Protein AF-A0A919PSE3-F1 (afdb_monomer_lite)

Organism: NCBI:txid685454

Foldseek 3Di:
DDDDDDDDPPPPDVVVVVVVVVVVVVVVVVVVVVVVVVCVVPVVPVVVPPVPVVVVVVVVVVCVVVVVVVVVVVVVVVVPPPPLPLQPLPDALPPLVSLLVLLVVLLPDDDPSNVVSLVVNLVRPRSLLSNLVCLVVVVCQVSLVSLLVQLVPDPPAGDLSSLQSQCSHPDPVSVLSSLNNCLVPPDLSSLLSLLVQCLDPDVSSNVSSLVSLLVCCVVCVVSRLVSNVVNLVSCVPGPRSPSSVVSND

Sequence (249 aa):
MASRPRLRPWSGDPLWQTCLAAVVVLLAIGVLLLWVVGLVRGYVSMVAEAPLLAAVCTAIGVVVVVGAGRAYRWLASTHQSIPNRRPDVHLARHELPGYRALLTTLDRQAGRAAADAFADLVDHSAAINGLIFHARRRDLRAELQPFADRVLAAAPRPDPVASALASLHEDGHVREAAVAGMAARPLPEHVPFLVERAVDWVEPVRVRALRVLRDLLAAHPDRYRPLIAGALPRVAARRHAAGLAGLVD

pLDDT: mean 84.45, std 15.35, range [42.31, 98.56]

Radius of gyration: 27.55 Å; chains: 1; bounding box: 73×49×71 Å

Structure (mmCIF, N/CA/C/O backbone):
data_AF-A0A919PSE3-F1
#
_entry.id   AF-A0A919PSE3-F1
#
loop_
_atom_site.group_PDB
_atom_site.id
_atom_site.type_symbol
_atom_site.label_atom_id
_atom_site.label_alt_id
_atom_site.label_comp_id
_atom_site.label_asym_id
_atom_site.label_entity_id
_atom_site.label_seq_id
_atom_site.pdbx_PDB_ins_code
_atom_site.Cartn_x
_atom_site.Cartn_y
_atom_site.Cartn_z
_atom_site.occupancy
_atom_site.B_iso_or_equiv
_atom_site.auth_seq_id
_atom_site.auth_comp_id
_atom_site.auth_asym_id
_atom_site.auth_atom_id
_atom_site.pdbx_PDB_model_num
ATOM 1 N N . MET A 1 1 ? 14.519 -30.954 22.923 1.00 44.19 1 MET A N 1
ATOM 2 C CA . MET A 1 1 ? 14.627 -31.377 21.507 1.00 44.19 1 MET A CA 1
ATOM 3 C C . MET A 1 1 ? 14.793 -30.133 20.646 1.00 44.19 1 MET A C 1
ATOM 5 O O . MET A 1 1 ? 13.816 -29.442 20.398 1.00 44.19 1 MET A O 1
ATOM 9 N N . ALA A 1 2 ? 16.030 -29.793 20.277 1.00 42.31 2 ALA A N 1
ATOM 10 C CA . ALA A 1 2 ? 16.328 -28.625 19.448 1.00 42.31 2 ALA A CA 1
ATOM 11 C C . ALA A 1 2 ? 16.108 -28.971 17.967 1.00 42.31 2 ALA A C 1
ATOM 13 O O . ALA A 1 2 ? 16.698 -29.920 17.446 1.00 42.31 2 ALA A O 1
ATOM 14 N N . SER A 1 3 ? 15.224 -28.230 17.303 1.00 51.59 3 SER A N 1
ATOM 15 C CA . SER A 1 3 ? 14.926 -28.374 15.881 1.00 51.59 3 SER A CA 1
ATOM 16 C C . SER A 1 3 ? 16.125 -27.915 15.048 1.00 51.59 3 SER A C 1
ATOM 18 O O . SER A 1 3 ? 16.556 -26.766 15.120 1.00 51.59 3 SER A O 1
ATOM 20 N N . ARG A 1 4 ? 16.693 -28.826 14.248 1.00 47.78 4 ARG A N 1
ATOM 21 C CA . ARG A 1 4 ? 17.773 -28.491 13.311 1.00 47.78 4 ARG A CA 1
ATOM 22 C C . ARG A 1 4 ? 17.261 -27.477 12.273 1.00 47.78 4 ARG A C 1
ATOM 24 O O . ARG A 1 4 ? 16.201 -27.720 11.685 1.00 47.78 4 ARG A O 1
ATOM 31 N N . PRO A 1 5 ? 17.989 -26.379 12.004 1.00 57.44 5 PRO A N 1
ATOM 32 C CA . PRO A 1 5 ? 17.609 -25.435 10.964 1.00 57.44 5 PRO A CA 1
ATOM 33 C C . PRO A 1 5 ? 17.670 -26.130 9.599 1.00 57.44 5 PRO A C 1
ATOM 35 O O . PRO A 1 5 ? 18.708 -26.648 9.190 1.00 57.44 5 PRO A O 1
ATOM 38 N N . ARG A 1 6 ? 16.535 -26.165 8.892 1.00 58.12 6 ARG A N 1
ATOM 39 C CA . ARG A 1 6 ? 16.476 -26.633 7.502 1.00 58.12 6 ARG A CA 1
ATOM 40 C C . ARG A 1 6 ? 17.172 -25.594 6.625 1.00 58.12 6 ARG A C 1
ATOM 42 O O . ARG A 1 6 ? 16.616 -24.523 6.383 1.00 58.12 6 ARG A O 1
ATOM 49 N N . LEU A 1 7 ? 18.380 -25.914 6.166 1.00 48.97 7 LEU A N 1
ATOM 50 C CA . LEU A 1 7 ? 19.079 -25.159 5.130 1.00 48.97 7 LEU A CA 1
ATOM 51 C C . LEU A 1 7 ? 18.188 -25.126 3.882 1.00 48.97 7 LEU A C 1
ATOM 53 O O . LEU A 1 7 ? 17.829 -26.172 3.341 1.00 48.97 7 LEU A O 1
ATOM 57 N N . ARG A 1 8 ? 17.768 -23.929 3.461 1.00 52.28 8 ARG A N 1
ATOM 58 C CA . ARG A 1 8 ? 17.051 -23.767 2.192 1.00 52.28 8 ARG A CA 1
ATOM 59 C C . ARG A 1 8 ? 18.037 -23.976 1.036 1.00 52.28 8 ARG A C 1
ATOM 61 O O . ARG A 1 8 ? 19.159 -23.479 1.129 1.00 52.28 8 ARG A O 1
ATOM 68 N N . PRO A 1 9 ? 17.636 -24.670 -0.041 1.00 51.38 9 PRO A N 1
ATOM 69 C CA . PRO A 1 9 ? 18.480 -24.840 -1.216 1.00 51.38 9 PRO A CA 1
ATOM 70 C C . PRO A 1 9 ? 18.820 -23.471 -1.823 1.00 51.38 9 PRO A C 1
ATOM 72 O O . PRO A 1 9 ? 17.943 -22.647 -2.073 1.00 51.38 9 PRO A O 1
ATOM 75 N N . TRP A 1 10 ? 20.115 -23.237 -2.018 1.00 56.72 10 TRP A N 1
ATOM 76 C CA . TRP A 1 10 ? 20.752 -21.961 -2.373 1.00 56.72 10 TRP A CA 1
ATOM 77 C C . TRP A 1 10 ? 20.520 -21.505 -3.833 1.00 56.72 10 TRP A C 1
ATOM 79 O O . TRP A 1 10 ? 21.088 -20.516 -4.278 1.00 56.72 10 TRP A O 1
ATOM 89 N N . SER A 1 11 ? 19.694 -22.210 -4.610 1.00 52.56 11 SER A N 1
ATOM 90 C CA . SER A 1 11 ? 19.633 -22.103 -6.078 1.00 52.56 11 SER A CA 1
ATOM 91 C C . SER A 1 11 ? 18.809 -20.931 -6.638 1.00 52.56 11 SER A C 1
ATOM 93 O O . SER A 1 11 ? 18.620 -20.856 -7.850 1.00 52.56 11 SER A O 1
ATOM 95 N N . GLY A 1 12 ? 18.292 -20.038 -5.789 1.00 55.19 12 GLY A N 1
ATOM 96 C CA . GLY A 1 12 ? 17.389 -18.949 -6.191 1.00 55.19 12 GLY A CA 1
ATOM 97 C C . GLY A 1 12 ? 17.934 -17.534 -6.000 1.00 55.19 12 GLY A C 1
ATOM 98 O O . GLY A 1 12 ? 17.207 -16.581 -6.266 1.00 55.19 12 GLY A O 1
ATOM 99 N N . ASP A 1 13 ? 19.165 -17.377 -5.507 1.00 63.09 13 ASP A N 1
ATOM 100 C CA . ASP A 1 13 ? 19.733 -16.048 -5.284 1.00 63.09 13 ASP A CA 1
ATOM 101 C C . ASP A 1 13 ? 20.225 -15.468 -6.627 1.00 63.09 13 ASP A C 1
ATOM 103 O O . ASP A 1 13 ? 21.053 -16.107 -7.288 1.00 63.09 13 ASP A O 1
ATOM 107 N N . PRO A 1 14 ? 19.746 -14.294 -7.081 1.00 69.31 14 PRO A N 1
ATOM 108 C CA . PRO A 1 14 ? 20.188 -13.687 -8.340 1.00 69.31 14 PRO A CA 1
ATOM 109 C C . PRO A 1 14 ? 21.712 -13.505 -8.417 1.00 69.31 14 PRO A C 1
ATOM 111 O O . PRO A 1 14 ? 22.288 -13.614 -9.498 1.00 69.31 14 PRO A O 1
ATOM 114 N N . LEU A 1 15 ? 22.386 -13.342 -7.271 1.00 67.62 15 LEU A N 1
ATOM 115 C CA . LEU A 1 15 ? 23.849 -13.292 -7.195 1.00 67.62 15 LEU A CA 1
ATOM 116 C C . LEU A 1 15 ? 24.514 -14.613 -7.617 1.00 67.62 15 LEU A C 1
ATOM 118 O O . LEU A 1 15 ? 25.529 -14.606 -8.316 1.00 67.62 15 LEU A O 1
ATOM 122 N N . TRP A 1 16 ? 23.924 -15.757 -7.257 1.00 70.06 16 TRP A N 1
ATOM 123 C CA . TRP A 1 16 ? 24.418 -17.074 -7.666 1.00 70.06 16 TRP A CA 1
ATOM 124 C C . TRP A 1 16 ? 24.297 -17.273 -9.179 1.00 70.06 16 TRP A C 1
ATOM 126 O O . TRP A 1 16 ? 25.228 -17.769 -9.814 1.00 70.06 16 TRP A O 1
ATOM 136 N N . GLN A 1 17 ? 23.189 -16.823 -9.775 1.00 71.88 17 GLN A N 1
ATOM 137 C CA . GLN A 1 17 ? 22.985 -16.890 -11.224 1.00 71.88 17 GLN A CA 1
ATOM 138 C C . GLN A 1 17 ? 23.988 -16.009 -11.980 1.00 71.88 17 GLN A C 1
ATOM 140 O O . GLN A 1 17 ? 24.552 -16.456 -12.981 1.00 71.88 17 GLN A O 1
ATOM 145 N N . THR A 1 18 ? 24.292 -14.808 -11.473 1.00 73.88 18 THR A N 1
ATOM 146 C CA . THR A 1 18 ? 25.335 -13.950 -12.060 1.00 73.88 18 THR A CA 1
ATOM 147 C C . THR A 1 18 ? 26.734 -14.552 -11.931 1.00 73.88 18 THR A C 1
ATOM 149 O O . THR A 1 18 ? 27.499 -14.518 -12.894 1.00 73.88 18 THR A O 1
ATOM 152 N N . CYS A 1 19 ? 27.061 -15.172 -10.791 1.00 71.31 19 CYS A N 1
ATOM 153 C CA . CYS A 1 19 ? 28.345 -15.848 -10.601 1.00 71.31 19 CYS A CA 1
ATOM 154 C C . CYS A 1 19 ? 28.490 -17.061 -11.528 1.00 71.31 19 CYS A C 1
ATOM 156 O O . CYS A 1 19 ? 29.531 -17.229 -12.160 1.00 71.31 19 CYS A O 1
ATOM 158 N N . LEU A 1 20 ? 27.443 -17.880 -11.664 1.00 77.62 20 LEU A N 1
ATOM 159 C CA . LEU A 1 20 ? 27.449 -19.041 -12.553 1.00 77.62 20 LEU A CA 1
ATOM 160 C C . LEU A 1 20 ? 27.604 -18.622 -14.022 1.00 77.62 20 LEU A C 1
ATOM 162 O O . LEU A 1 20 ? 28.417 -19.201 -14.741 1.00 77.62 20 LEU A O 1
ATOM 166 N N . ALA A 1 21 ? 26.883 -17.584 -14.455 1.00 74.62 21 ALA A N 1
ATOM 167 C CA . ALA A 1 21 ? 27.016 -17.038 -15.803 1.00 74.62 21 ALA A CA 1
ATOM 168 C C . ALA A 1 21 ? 28.437 -16.510 -16.068 1.00 74.62 21 ALA A C 1
ATOM 170 O O . ALA A 1 21 ? 29.012 -16.800 -17.117 1.00 74.62 21 ALA A O 1
ATOM 171 N N . ALA A 1 22 ? 29.039 -15.804 -15.104 1.00 75.81 22 ALA A N 1
ATOM 172 C CA . ALA A 1 22 ? 30.415 -15.324 -15.213 1.00 75.81 22 ALA A CA 1
ATOM 173 C C . ALA A 1 22 ? 31.427 -16.479 -15.331 1.00 75.81 22 ALA A C 1
ATOM 175 O O . ALA A 1 22 ? 32.318 -16.428 -16.179 1.00 75.81 22 ALA A O 1
ATOM 176 N N . VAL A 1 23 ? 31.261 -17.548 -14.545 1.00 76.75 23 VAL A N 1
ATOM 177 C CA . VAL A 1 23 ? 32.116 -18.746 -14.616 1.00 76.75 23 VAL A CA 1
ATOM 178 C C . VAL A 1 23 ? 31.998 -19.436 -15.976 1.00 76.75 23 VAL A C 1
ATOM 180 O O . VAL A 1 23 ? 33.017 -19.777 -16.573 1.00 76.75 23 VAL A O 1
ATOM 183 N N . VAL A 1 24 ? 30.783 -19.594 -16.511 1.00 78.19 24 VAL A N 1
ATOM 184 C CA . VAL A 1 24 ? 30.567 -20.201 -17.837 1.00 78.19 24 VAL A CA 1
ATOM 185 C C . VAL A 1 24 ? 31.230 -19.373 -18.943 1.00 78.19 24 VAL A C 1
ATOM 187 O O . VAL A 1 24 ? 31.881 -19.939 -19.821 1.00 78.19 24 VAL A O 1
ATOM 190 N N . VAL A 1 25 ? 31.131 -18.041 -18.882 1.00 79.06 25 VAL A N 1
ATOM 191 C CA . VAL A 1 25 ? 31.797 -17.146 -19.843 1.00 79.06 25 VAL A CA 1
ATOM 192 C C . VAL A 1 25 ? 33.321 -17.259 -19.743 1.00 79.06 25 VAL A C 1
ATOM 194 O O . VAL A 1 25 ? 33.987 -17.388 -20.769 1.00 79.06 25 VAL A O 1
ATOM 197 N N . LEU A 1 26 ? 33.883 -17.269 -18.532 1.00 79.00 26 LEU A N 1
ATOM 198 C CA . LEU A 1 26 ? 35.328 -17.418 -18.328 1.00 79.00 26 LEU A CA 1
ATOM 199 C C . LEU A 1 26 ? 35.849 -18.773 -18.826 1.00 79.00 26 LEU A C 1
ATOM 201 O O . LEU A 1 26 ? 36.909 -18.825 -19.447 1.00 79.00 26 LEU A O 1
ATOM 205 N N . LEU A 1 27 ? 35.092 -19.856 -18.623 1.00 76.38 27 LEU A N 1
ATOM 206 C CA . LEU A 1 27 ? 35.431 -21.179 -19.153 1.00 76.38 27 LEU A CA 1
ATOM 207 C C . LEU A 1 27 ? 35.380 -21.208 -20.684 1.00 76.38 27 LEU A C 1
ATOM 209 O O . LEU A 1 27 ? 36.293 -21.742 -21.309 1.00 76.38 27 LEU A O 1
ATOM 213 N N . ALA A 1 28 ? 34.367 -20.591 -21.297 1.00 78.44 28 ALA A N 1
ATOM 214 C CA . ALA A 1 28 ? 34.273 -20.485 -22.751 1.00 78.44 28 ALA A CA 1
ATOM 215 C C . ALA A 1 28 ? 35.454 -19.695 -23.344 1.00 78.44 28 ALA A C 1
ATOM 217 O O . ALA A 1 28 ? 36.033 -20.116 -24.345 1.00 78.44 28 ALA A O 1
ATOM 218 N N . ILE A 1 29 ? 35.862 -18.599 -22.693 1.00 80.94 29 ILE A N 1
ATOM 219 C CA . ILE A 1 29 ? 37.056 -17.829 -23.069 1.00 80.94 29 ILE A CA 1
ATOM 220 C C . ILE A 1 29 ? 38.322 -18.683 -22.910 1.00 80.94 29 ILE A C 1
ATOM 222 O O . ILE A 1 29 ? 39.151 -18.708 -23.815 1.00 80.94 29 ILE A O 1
ATOM 226 N N . GLY A 1 30 ? 38.466 -19.418 -21.804 1.00 77.44 30 GLY A N 1
ATOM 227 C CA . GLY A 1 30 ? 39.612 -20.299 -21.566 1.00 77.44 30 GLY A CA 1
ATOM 228 C C . GLY A 1 30 ? 39.742 -21.411 -22.612 1.00 77.44 30 GLY A C 1
ATOM 229 O O . GLY A 1 30 ? 40.832 -21.637 -23.136 1.00 77.44 30 GLY A O 1
ATOM 230 N N . VAL A 1 31 ? 38.631 -22.056 -22.982 1.00 76.44 31 VAL A N 1
ATOM 231 C CA . VAL A 1 31 ? 38.591 -23.074 -24.046 1.00 76.44 31 VAL A CA 1
ATOM 232 C C . VAL A 1 31 ? 38.926 -22.459 -25.404 1.00 76.44 31 VAL A C 1
ATOM 234 O O . VAL A 1 31 ? 39.717 -23.035 -26.147 1.00 76.44 31 VAL A O 1
ATOM 237 N N . LEU A 1 32 ? 38.393 -21.272 -25.711 1.00 78.31 32 LEU A N 1
ATOM 238 C CA . LEU A 1 32 ? 38.713 -20.549 -26.943 1.00 78.31 32 LEU A CA 1
ATOM 239 C C . LEU A 1 32 ? 40.208 -20.206 -27.017 1.00 78.31 32 LEU A C 1
ATOM 241 O O . LEU A 1 32 ? 40.829 -20.411 -28.055 1.00 78.31 32 LEU A O 1
ATOM 245 N N . LEU A 1 33 ? 40.806 -19.737 -25.920 1.00 78.38 33 LEU A N 1
ATOM 246 C CA . LEU A 1 33 ? 42.233 -19.415 -25.852 1.00 78.38 33 LEU A CA 1
ATOM 247 C C . LEU A 1 33 ? 43.111 -20.661 -26.001 1.00 78.38 33 LEU A C 1
ATOM 249 O O . LEU A 1 33 ? 44.074 -20.629 -26.761 1.00 78.38 33 LEU A O 1
ATOM 253 N N . LEU A 1 34 ? 42.770 -21.768 -25.336 1.00 69.56 34 LEU A N 1
ATOM 254 C CA . LEU A 1 34 ? 43.477 -23.044 -25.496 1.00 69.56 34 LEU A CA 1
ATOM 255 C C . LEU A 1 34 ? 43.379 -23.570 -26.929 1.00 69.56 34 LEU A C 1
ATOM 257 O O . LEU A 1 34 ? 44.366 -24.063 -27.472 1.00 69.56 34 LEU A O 1
ATOM 261 N N . TRP A 1 35 ? 42.214 -23.418 -27.559 1.00 73.50 35 TRP A N 1
ATOM 262 C CA . TRP A 1 35 ? 42.004 -23.791 -28.952 1.00 73.50 35 TRP A CA 1
ATOM 263 C C . TRP A 1 35 ? 42.816 -22.912 -29.908 1.00 73.50 35 TRP A C 1
ATOM 265 O O . TRP A 1 35 ? 43.478 -23.440 -30.794 1.00 73.50 35 TRP A O 1
ATOM 275 N N . VAL A 1 36 ? 42.859 -21.593 -29.684 1.00 75.62 36 VAL A N 1
ATOM 276 C CA . VAL A 1 36 ? 43.695 -20.652 -30.450 1.00 75.62 36 VAL A CA 1
ATOM 277 C C . VAL A 1 36 ? 45.182 -20.953 -30.268 1.00 75.62 36 VAL A C 1
ATOM 279 O O . VAL A 1 36 ? 45.913 -20.962 -31.250 1.00 75.62 36 VAL A O 1
ATOM 282 N N . VAL A 1 37 ? 45.646 -21.243 -29.050 1.00 73.50 37 VAL A N 1
ATOM 283 C CA . VAL A 1 37 ? 47.048 -21.613 -28.789 1.00 73.50 37 VAL A CA 1
ATOM 284 C C . VAL A 1 37 ? 47.393 -22.951 -29.446 1.00 73.50 37 VAL A C 1
ATOM 286 O O . VAL A 1 37 ? 48.456 -23.071 -30.050 1.00 73.50 37 VAL A O 1
ATOM 289 N N . GLY A 1 38 ? 46.499 -23.942 -29.370 1.00 68.38 38 GLY A N 1
ATOM 290 C CA . GLY A 1 38 ? 46.649 -25.232 -30.047 1.00 68.38 38 GLY A CA 1
ATOM 291 C C . GLY A 1 38 ? 46.685 -25.089 -31.569 1.00 68.38 38 GLY A C 1
ATOM 292 O O . GLY A 1 38 ? 47.537 -25.699 -32.214 1.00 68.38 38 GLY A O 1
ATOM 293 N N . LEU A 1 39 ? 45.842 -24.209 -32.120 1.00 65.69 39 LEU A N 1
ATOM 294 C CA . LEU A 1 39 ? 45.924 -23.760 -33.504 1.00 65.69 39 LEU A CA 1
ATOM 295 C C . LEU A 1 39 ? 47.295 -23.152 -33.753 1.00 65.69 39 LEU A C 1
ATOM 297 O O . LEU A 1 39 ? 48.065 -23.764 -34.459 1.00 65.69 39 LEU A O 1
ATOM 301 N N . VAL A 1 40 ? 47.692 -22.051 -33.121 1.00 65.25 40 VAL A N 1
ATOM 302 C CA . VAL A 1 40 ? 48.994 -21.402 -33.374 1.00 65.25 40 VAL A CA 1
ATOM 303 C C . VAL A 1 40 ? 50.175 -22.384 -33.302 1.00 65.25 40 VAL A C 1
ATOM 305 O O . VAL A 1 40 ? 51.077 -22.308 -34.132 1.00 65.25 40 VAL A O 1
ATOM 308 N N . ARG A 1 41 ? 50.156 -23.359 -32.387 1.00 64.19 41 ARG A N 1
ATOM 309 C CA . ARG A 1 41 ? 51.224 -24.364 -32.255 1.00 64.19 41 ARG A CA 1
ATOM 310 C C . ARG A 1 41 ? 51.230 -25.430 -33.363 1.00 64.19 41 ARG A C 1
ATOM 312 O O . ARG A 1 41 ? 52.307 -25.910 -33.697 1.00 64.19 41 ARG A O 1
ATOM 319 N N . GLY A 1 42 ? 50.073 -25.796 -33.922 1.00 59.47 42 GLY A N 1
ATOM 320 C CA . GLY A 1 42 ? 49.944 -26.762 -35.031 1.00 59.47 42 GLY A CA 1
ATOM 321 C C . GLY A 1 42 ? 49.755 -26.139 -36.426 1.00 59.47 42 GLY A C 1
ATOM 322 O O . GLY A 1 42 ? 49.938 -26.793 -37.444 1.00 59.47 42 GLY A O 1
ATOM 323 N N . TYR A 1 43 ? 49.403 -24.860 -36.492 1.00 50.50 43 TYR A N 1
ATOM 324 C CA . TYR A 1 43 ? 48.997 -24.122 -37.691 1.00 50.50 43 TYR A CA 1
ATOM 325 C C . TYR A 1 43 ? 50.203 -23.521 -38.415 1.00 50.50 43 TYR A C 1
ATOM 327 O O . TYR A 1 43 ? 50.178 -23.372 -39.631 1.00 50.50 43 TYR A O 1
ATOM 335 N N . VAL A 1 44 ? 51.313 -23.286 -37.706 1.00 54.84 44 VAL A N 1
ATOM 336 C CA . VAL A 1 44 ? 52.580 -22.862 -38.327 1.00 54.84 44 VAL A CA 1
ATOM 337 C C . VAL A 1 44 ? 53.119 -23.926 -39.302 1.00 54.84 44 VAL A C 1
ATOM 339 O O . VAL A 1 44 ? 53.833 -23.570 -40.233 1.00 54.84 44 VAL A O 1
ATOM 342 N N . SER A 1 45 ? 52.728 -25.202 -39.168 1.00 54.06 45 SER A N 1
ATOM 343 C CA . SER A 1 45 ? 53.102 -26.272 -40.109 1.00 54.06 45 SER A CA 1
ATOM 344 C C . SER A 1 45 ? 52.008 -26.684 -41.112 1.00 54.06 45 SER A C 1
ATOM 346 O O . SER A 1 45 ? 52.358 -27.207 -42.163 1.00 54.06 45 SER A O 1
ATOM 348 N N . MET A 1 46 ? 50.712 -26.444 -40.852 1.00 50.56 46 MET A N 1
ATOM 349 C CA . MET A 1 46 ? 49.599 -26.914 -41.715 1.00 50.56 46 MET A CA 1
ATOM 350 C C . MET A 1 46 ? 48.991 -25.860 -42.665 1.00 50.56 46 MET A C 1
ATOM 352 O O . MET A 1 46 ? 48.295 -26.218 -43.615 1.00 50.56 46 MET A O 1
ATOM 356 N N . VAL A 1 47 ? 49.215 -24.560 -42.440 1.00 51.28 47 VAL A N 1
ATOM 357 C CA . VAL A 1 47 ? 48.547 -23.479 -43.209 1.00 51.28 47 VAL A CA 1
ATOM 358 C C . VAL A 1 47 ? 48.985 -23.387 -44.663 1.00 51.28 47 VAL A C 1
ATOM 360 O O . VAL A 1 47 ? 48.262 -22.819 -45.478 1.00 51.28 47 VAL A O 1
ATOM 363 N N . ALA A 1 48 ? 50.117 -23.989 -45.019 1.00 56.41 48 ALA A N 1
ATOM 364 C CA . ALA A 1 48 ? 50.545 -24.039 -46.408 1.00 56.41 48 ALA A CA 1
ATOM 365 C C . ALA A 1 48 ? 49.605 -24.880 -47.302 1.00 56.41 48 ALA A C 1
ATOM 367 O O . ALA A 1 48 ? 49.577 -24.643 -48.505 1.00 56.41 48 ALA A O 1
ATOM 368 N N . GLU A 1 49 ? 48.809 -25.812 -46.751 1.00 57.88 49 GLU A N 1
ATOM 369 C CA . GLU A 1 49 ? 48.112 -26.825 -47.568 1.00 57.88 49 GLU A CA 1
ATOM 370 C C . GLU A 1 49 ? 46.570 -26.803 -47.508 1.00 57.88 49 GLU A C 1
ATOM 372 O O . GLU A 1 49 ? 45.926 -27.416 -48.358 1.00 57.88 49 GLU A O 1
ATOM 377 N N . ALA A 1 50 ? 45.933 -26.091 -46.566 1.00 68.31 50 ALA A N 1
ATOM 378 C CA . ALA A 1 50 ? 44.469 -26.165 -46.387 1.00 68.31 50 ALA A CA 1
ATOM 379 C C . ALA A 1 50 ? 43.778 -24.813 -46.072 1.00 68.31 50 ALA A C 1
ATOM 381 O O . ALA A 1 50 ? 43.211 -24.635 -44.986 1.00 68.31 50 ALA A O 1
ATOM 382 N N . PRO A 1 51 ? 43.735 -23.860 -47.025 1.00 76.44 51 PRO A N 1
ATOM 383 C CA . PRO A 1 51 ? 43.161 -22.521 -46.822 1.00 76.44 51 PRO A CA 1
ATOM 384 C C . PRO A 1 51 ? 41.648 -22.521 -46.538 1.00 76.44 51 PRO A C 1
ATOM 386 O O . PRO A 1 51 ? 41.118 -21.588 -45.936 1.00 76.44 51 PRO A O 1
ATOM 389 N N . LEU A 1 52 ? 40.931 -23.573 -46.938 1.00 76.38 52 LEU A N 1
ATOM 390 C CA . LEU A 1 52 ? 39.487 -23.669 -46.724 1.00 76.38 52 LEU A CA 1
ATOM 391 C C . LEU A 1 52 ? 39.143 -24.006 -45.265 1.00 76.38 52 LEU A C 1
ATOM 393 O O . LEU A 1 52 ? 38.221 -23.423 -44.698 1.00 76.38 52 LEU A O 1
ATOM 397 N N . LEU A 1 53 ? 39.923 -24.884 -44.625 1.00 71.62 53 LEU A N 1
ATOM 398 C CA . LEU A 1 53 ? 39.740 -25.233 -43.212 1.00 71.62 53 LEU A CA 1
ATOM 399 C C . LEU A 1 53 ? 40.030 -24.027 -42.308 1.00 71.62 53 LEU A C 1
ATOM 401 O O . LEU A 1 53 ? 39.273 -23.745 -41.381 1.00 71.62 53 LEU A O 1
ATOM 405 N N . ALA A 1 54 ? 41.084 -23.280 -42.644 1.00 68.88 54 ALA A N 1
ATOM 406 C CA . ALA A 1 54 ? 41.426 -21.999 -42.040 1.00 68.88 54 ALA A CA 1
ATOM 407 C C . ALA A 1 54 ? 40.237 -21.024 -42.041 1.00 68.88 54 ALA A C 1
ATOM 409 O O . ALA A 1 54 ? 39.818 -20.541 -40.987 1.00 68.88 54 ALA A O 1
ATOM 410 N N . ALA A 1 55 ? 39.645 -20.794 -43.216 1.00 76.88 55 ALA A N 1
ATOM 411 C CA . ALA A 1 55 ? 38.520 -19.881 -43.381 1.00 76.88 55 ALA A CA 1
ATOM 412 C C . ALA A 1 55 ? 37.281 -20.311 -42.573 1.00 76.88 55 ALA A C 1
ATOM 414 O O . ALA A 1 55 ? 36.645 -19.475 -41.927 1.00 76.88 55 ALA A O 1
ATOM 415 N N . VAL A 1 56 ? 36.960 -21.611 -42.553 1.00 77.81 56 VAL A N 1
ATOM 416 C CA . VAL A 1 56 ? 35.824 -22.156 -41.786 1.00 77.81 56 VAL A CA 1
ATOM 417 C C . VAL A 1 56 ? 36.032 -21.969 -40.281 1.00 77.81 56 VAL A C 1
ATOM 419 O O . VAL A 1 56 ? 35.133 -21.494 -39.586 1.00 77.81 56 VAL A O 1
ATOM 422 N N . CYS A 1 57 ? 37.227 -22.272 -39.774 1.00 74.62 57 CYS A N 1
ATOM 423 C CA . CYS A 1 57 ? 37.584 -22.086 -38.368 1.00 74.62 57 CYS A CA 1
ATOM 424 C C . CYS A 1 57 ? 37.470 -20.619 -37.928 1.00 74.62 57 CYS A C 1
ATOM 426 O O . CYS A 1 57 ? 36.892 -20.326 -36.878 1.00 74.62 57 CYS A O 1
ATOM 428 N N . THR A 1 58 ? 37.959 -19.683 -38.748 1.00 76.69 58 THR A N 1
ATOM 429 C CA . THR A 1 58 ? 37.815 -18.245 -38.486 1.00 76.69 58 THR A CA 1
ATOM 430 C C . THR A 1 58 ? 36.347 -17.818 -38.484 1.00 76.69 58 THR A C 1
ATOM 432 O O . THR A 1 58 ? 35.926 -17.097 -37.578 1.00 76.69 58 THR A O 1
ATOM 435 N N . ALA A 1 59 ? 35.546 -18.296 -39.440 1.00 78.19 59 ALA A N 1
ATOM 436 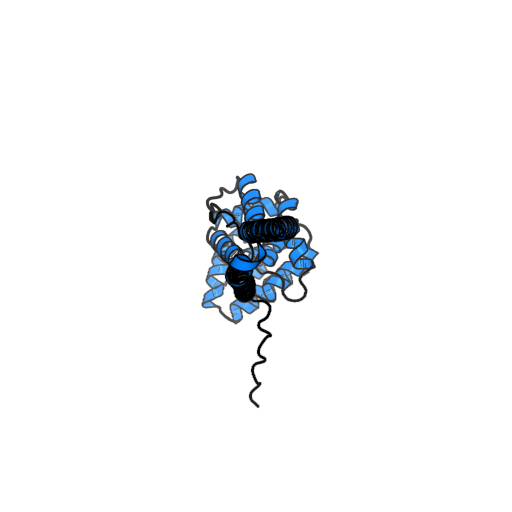C CA . ALA A 1 59 ? 34.121 -17.980 -39.508 1.00 78.19 59 ALA A CA 1
ATOM 437 C C . ALA A 1 59 ? 33.363 -18.453 -38.254 1.00 78.19 59 ALA A C 1
ATOM 439 O O . ALA A 1 59 ? 32.582 -17.689 -37.684 1.00 78.19 59 ALA A O 1
ATOM 440 N N . ILE A 1 60 ? 33.640 -19.669 -37.769 1.00 79.12 60 ILE A N 1
ATOM 441 C CA . ILE A 1 60 ? 33.038 -20.206 -36.537 1.00 79.12 60 ILE A CA 1
ATOM 442 C C . ILE A 1 60 ? 33.424 -19.350 -35.323 1.00 79.12 60 ILE A C 1
ATOM 444 O O . ILE A 1 60 ? 32.552 -18.975 -34.536 1.00 79.12 60 ILE A O 1
ATOM 448 N N . GLY A 1 61 ? 34.702 -18.979 -35.192 1.00 76.81 61 GLY A N 1
ATOM 449 C CA . GLY A 1 61 ? 35.171 -18.113 -34.106 1.00 76.81 61 GLY A CA 1
ATOM 450 C C . GLY A 1 61 ? 34.457 -16.757 -34.081 1.00 76.81 61 GLY A C 1
ATOM 451 O O . GLY A 1 61 ? 33.998 -16.317 -33.025 1.00 76.81 61 GLY A O 1
ATOM 452 N N . VAL A 1 62 ? 34.276 -16.129 -35.249 1.00 80.12 62 VAL A N 1
ATOM 453 C CA . VAL A 1 62 ? 33.533 -14.864 -35.377 1.00 80.12 62 VAL A CA 1
ATOM 454 C C . VAL A 1 62 ? 32.077 -15.031 -34.936 1.00 80.12 62 VAL A C 1
ATOM 456 O O . VAL A 1 62 ? 31.575 -14.207 -34.170 1.00 80.12 62 VAL A O 1
ATOM 459 N N . VAL A 1 63 ? 31.401 -16.105 -35.357 1.00 81.06 63 VAL A N 1
ATOM 460 C CA . VAL A 1 63 ? 30.004 -16.372 -34.970 1.00 81.06 63 VAL A CA 1
ATOM 461 C C . VAL A 1 63 ? 29.867 -16.538 -33.456 1.00 81.06 63 VAL A C 1
ATOM 463 O O . VAL A 1 63 ? 28.964 -15.944 -32.864 1.00 81.06 63 VAL A O 1
ATOM 466 N N . VAL A 1 64 ? 30.777 -17.277 -32.812 1.00 80.06 64 VAL A N 1
ATOM 467 C CA . VAL A 1 64 ? 30.762 -17.482 -31.353 1.00 80.06 64 VAL A CA 1
ATOM 468 C C . VAL A 1 64 ? 30.970 -16.164 -30.606 1.00 80.06 64 VAL A C 1
ATOM 470 O O . VAL A 1 64 ? 30.194 -15.849 -29.704 1.00 80.06 64 VAL A O 1
ATOM 473 N N . VAL A 1 65 ? 31.959 -15.356 -31.000 1.00 79.31 65 VAL A N 1
ATOM 474 C CA . VAL A 1 65 ? 32.247 -14.064 -30.350 1.00 79.31 65 VAL A CA 1
ATOM 475 C C . VAL A 1 65 ? 31.081 -13.085 -30.518 1.00 79.31 65 VAL A C 1
ATOM 477 O O . VAL A 1 65 ? 30.650 -12.452 -29.550 1.00 79.31 65 VAL A O 1
ATOM 480 N N . VAL A 1 66 ? 30.512 -12.989 -31.722 1.00 81.81 66 VAL A N 1
ATOM 481 C CA . VAL A 1 66 ? 29.354 -12.121 -31.991 1.00 81.81 66 VAL A CA 1
ATOM 482 C C . VAL A 1 66 ? 28.114 -12.604 -31.234 1.00 81.81 66 VAL A C 1
ATOM 484 O O . VAL A 1 66 ? 27.376 -11.783 -30.681 1.00 81.81 66 VAL A O 1
ATOM 487 N N . GLY A 1 67 ? 27.888 -13.919 -31.176 1.00 81.19 67 GLY A N 1
ATOM 488 C CA . GLY A 1 67 ? 26.799 -14.540 -30.422 1.00 81.19 67 GLY A CA 1
ATOM 489 C C . GLY A 1 67 ? 26.906 -14.269 -28.922 1.00 81.19 67 GLY A C 1
ATOM 490 O O . GLY A 1 67 ? 25.950 -13.777 -28.322 1.00 81.19 67 GLY A O 1
ATOM 491 N N . ALA A 1 68 ? 28.087 -14.477 -28.336 1.00 79.12 68 ALA A N 1
ATOM 492 C CA . ALA A 1 68 ? 28.365 -14.175 -26.935 1.00 79.12 68 ALA A CA 1
ATOM 493 C C . ALA A 1 68 ? 28.183 -12.680 -26.625 1.00 79.12 68 ALA A C 1
ATOM 495 O O . ALA A 1 68 ? 27.542 -12.328 -25.638 1.00 79.12 68 ALA A O 1
ATOM 496 N N . GLY A 1 69 ? 28.649 -11.785 -27.504 1.00 77.25 69 GLY A N 1
ATOM 497 C CA . GLY A 1 69 ? 28.453 -10.341 -27.352 1.00 77.25 69 GLY A CA 1
ATOM 498 C C . GLY A 1 69 ? 26.986 -9.901 -27.469 1.00 77.25 69 GLY A C 1
ATOM 499 O O . GLY A 1 69 ? 26.576 -8.922 -26.843 1.00 77.25 69 GLY A O 1
ATOM 500 N N . ARG A 1 70 ? 26.162 -10.604 -28.258 1.00 81.25 70 ARG A N 1
ATOM 501 C CA . ARG A 1 70 ? 24.706 -10.382 -28.308 1.00 81.25 70 ARG A CA 1
ATOM 502 C C . ARG A 1 70 ? 24.010 -10.906 -27.055 1.00 81.25 70 ARG A C 1
ATOM 504 O O . ARG A 1 70 ? 23.213 -10.170 -26.487 1.00 81.25 70 ARG A O 1
ATOM 511 N N . ALA A 1 71 ? 24.349 -12.110 -26.598 1.00 74.38 71 ALA A N 1
ATOM 512 C CA . ALA A 1 71 ? 23.806 -12.686 -25.369 1.00 74.38 71 ALA A CA 1
ATOM 513 C C . ALA A 1 71 ? 24.170 -11.844 -24.137 1.00 74.38 71 ALA A C 1
ATOM 515 O O . ALA A 1 71 ? 23.303 -11.545 -23.322 1.00 74.38 71 ALA A O 1
ATOM 516 N N . TYR A 1 72 ? 25.419 -11.375 -24.050 1.00 75.81 72 TYR A N 1
ATOM 517 C CA . TYR A 1 72 ? 25.864 -10.465 -22.997 1.00 75.81 72 TYR A CA 1
ATOM 518 C C . TYR A 1 72 ? 25.107 -9.138 -23.039 1.00 75.81 72 TYR A C 1
ATOM 520 O O . TYR A 1 72 ? 24.613 -8.700 -22.010 1.00 75.81 72 TYR A O 1
ATOM 528 N N . ARG A 1 73 ? 24.952 -8.509 -24.215 1.00 75.44 73 ARG A N 1
ATOM 529 C CA . ARG A 1 73 ? 24.160 -7.272 -24.342 1.00 75.44 73 ARG A CA 1
ATOM 530 C C . ARG A 1 73 ? 22.692 -7.482 -23.995 1.00 75.44 73 ARG A C 1
ATOM 532 O O . ARG A 1 73 ? 22.111 -6.609 -23.367 1.00 75.44 73 ARG A O 1
ATOM 539 N N . TRP A 1 74 ? 22.110 -8.620 -24.361 1.00 75.44 74 TRP A N 1
ATOM 540 C CA . TRP A 1 74 ? 20.739 -8.963 -23.998 1.00 75.44 74 TRP A CA 1
ATOM 541 C C . TRP A 1 74 ? 20.594 -9.138 -22.478 1.00 75.44 74 TRP A C 1
ATOM 543 O O . TRP A 1 74 ? 19.764 -8.466 -21.869 1.00 75.44 74 TRP A O 1
ATOM 553 N N . LEU A 1 75 ? 21.474 -9.910 -21.833 1.00 71.62 75 LEU A N 1
ATOM 554 C CA . LEU A 1 75 ? 21.513 -10.057 -20.372 1.00 71.62 75 LEU A CA 1
ATOM 555 C C . LEU A 1 75 ? 21.766 -8.717 -19.664 1.00 71.62 75 LEU A C 1
ATOM 557 O O . LEU A 1 75 ? 21.051 -8.368 -18.730 1.00 71.62 75 LEU A O 1
ATOM 561 N N . ALA A 1 76 ? 22.713 -7.920 -20.158 1.00 65.50 76 ALA A N 1
ATOM 562 C CA . ALA A 1 76 ? 23.016 -6.588 -19.643 1.00 65.50 76 ALA A CA 1
ATOM 563 C C . ALA A 1 76 ? 21.871 -5.592 -19.876 1.00 65.50 76 ALA A C 1
ATOM 565 O O . ALA A 1 76 ? 21.701 -4.689 -19.070 1.00 65.50 76 ALA A O 1
ATOM 566 N N . SER A 1 77 ? 21.064 -5.759 -20.930 1.00 62.19 77 SER A N 1
ATOM 567 C CA . SER A 1 77 ? 19.839 -4.976 -21.158 1.00 62.19 77 SER A CA 1
ATOM 568 C C . SER A 1 77 ? 18.667 -5.455 -20.303 1.00 62.19 77 SER A C 1
ATOM 570 O O . SER A 1 77 ? 17.829 -4.660 -19.906 1.00 62.19 77 SER A O 1
ATOM 572 N N . THR A 1 78 ? 18.651 -6.732 -19.920 1.00 60.00 78 THR A N 1
ATOM 573 C CA . THR A 1 78 ? 17.722 -7.235 -18.895 1.00 60.00 78 THR A CA 1
ATOM 574 C C . THR A 1 78 ? 18.092 -6.662 -17.520 1.00 60.00 78 THR A C 1
ATOM 576 O O . THR A 1 78 ? 17.232 -6.442 -16.675 1.00 60.00 78 THR A O 1
ATOM 579 N N . HIS A 1 79 ? 19.380 -6.356 -17.335 1.00 51.22 79 HIS A N 1
ATOM 580 C CA . HIS A 1 79 ? 19.941 -5.629 -16.202 1.00 51.22 79 HIS A CA 1
ATOM 581 C C . HIS A 1 79 ? 20.088 -4.118 -16.439 1.00 51.22 79 HIS A C 1
ATOM 583 O O . HIS A 1 79 ? 20.677 -3.457 -15.578 1.00 51.22 79 HIS A O 1
ATOM 589 N N . GLN A 1 80 ? 19.581 -3.557 -17.555 1.00 43.69 80 GLN A N 1
ATOM 590 C CA . GLN A 1 80 ? 19.596 -2.108 -17.744 1.00 43.69 80 GLN A CA 1
ATOM 591 C C . GLN A 1 80 ? 18.785 -1.538 -16.600 1.00 43.69 80 GLN A C 1
ATOM 593 O O . GLN A 1 80 ? 17.578 -1.747 -16.493 1.00 43.69 80 GLN A O 1
ATOM 598 N N . SER A 1 81 ? 19.519 -0.873 -15.722 1.00 44.88 81 SER A N 1
ATOM 599 C CA . SER A 1 81 ? 19.045 -0.062 -14.633 1.00 44.88 81 SER A CA 1
ATOM 600 C C . SER A 1 81 ? 17.854 0.739 -15.133 1.00 44.88 81 SER A C 1
ATOM 602 O O . SER A 1 81 ? 18.020 1.749 -15.818 1.00 44.88 81 SER A O 1
ATOM 604 N N . ILE A 1 82 ? 16.646 0.279 -14.779 1.00 48.41 82 ILE A N 1
ATOM 605 C CA . ILE A 1 82 ? 15.475 1.147 -14.699 1.00 48.41 82 ILE A CA 1
ATOM 606 C C . ILE A 1 82 ? 16.016 2.381 -13.984 1.00 48.41 82 ILE A C 1
ATOM 608 O O . ILE A 1 82 ? 16.571 2.206 -12.892 1.00 48.41 82 ILE A O 1
ATOM 612 N N . PRO A 1 83 ? 16.014 3.568 -14.619 1.00 44.22 83 PRO A N 1
ATOM 613 C CA . PRO A 1 83 ? 16.636 4.740 -14.038 1.00 44.22 83 PRO A CA 1
ATOM 614 C C . PRO A 1 83 ? 16.117 4.836 -12.617 1.00 44.22 83 PRO A C 1
ATOM 616 O O . PRO A 1 83 ? 14.909 4.922 -12.405 1.00 44.22 83 PRO A O 1
ATOM 619 N N . ASN A 1 84 ? 17.034 4.733 -11.655 1.00 48.31 84 ASN A N 1
ATOM 620 C CA . ASN A 1 84 ? 16.741 4.699 -10.228 1.00 48.31 84 ASN A CA 1
ATOM 621 C C . ASN A 1 84 ? 16.351 6.109 -9.755 1.00 48.31 84 ASN A C 1
ATOM 623 O O . ASN A 1 84 ? 16.808 6.595 -8.724 1.00 48.31 84 ASN A O 1
ATOM 627 N N . ARG A 1 85 ? 15.562 6.821 -10.570 1.00 55.88 85 ARG A N 1
ATOM 628 C CA . ARG A 1 85 ? 14.819 7.981 -10.131 1.00 55.88 85 ARG A CA 1
ATOM 629 C C . ARG A 1 85 ? 13.814 7.428 -9.148 1.00 55.88 85 ARG A C 1
ATOM 631 O O . ARG A 1 85 ? 12.839 6.790 -9.543 1.00 55.88 85 ARG A O 1
ATOM 638 N N . ARG A 1 86 ? 14.098 7.659 -7.868 1.00 59.88 86 ARG A N 1
ATOM 639 C CA . ARG A 1 86 ? 13.061 7.615 -6.849 1.00 59.88 86 ARG A CA 1
ATOM 640 C C . ARG A 1 86 ? 11.861 8.384 -7.405 1.00 59.88 86 ARG A C 1
ATOM 642 O O . ARG A 1 86 ? 12.075 9.460 -7.977 1.00 59.88 86 ARG A O 1
ATOM 649 N N . PRO A 1 87 ? 10.651 7.812 -7.350 1.00 63.94 87 PRO A N 1
ATOM 650 C CA . PRO A 1 87 ? 9.474 8.547 -7.768 1.00 63.94 87 PRO A CA 1
ATOM 651 C C . PRO A 1 87 ? 9.449 9.871 -7.004 1.00 63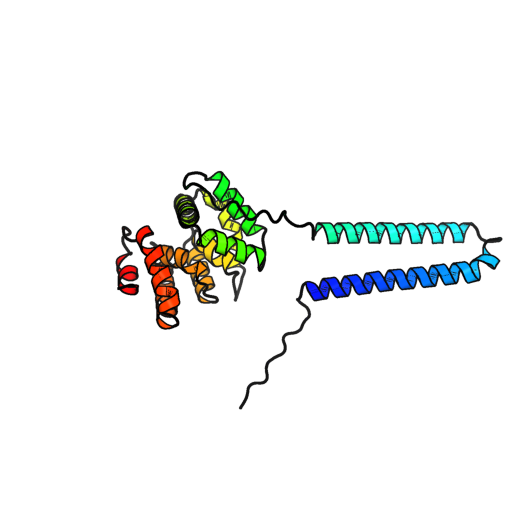.94 87 PRO A C 1
ATOM 653 O O . PRO A 1 87 ? 9.738 9.897 -5.810 1.00 63.94 87 PRO A O 1
ATOM 656 N N . ASP A 1 88 ? 9.172 10.969 -7.701 1.00 66.50 88 ASP A N 1
ATOM 657 C CA . ASP A 1 88 ? 8.966 12.248 -7.035 1.00 66.50 88 ASP A CA 1
ATOM 658 C C . ASP A 1 88 ? 7.693 12.119 -6.189 1.00 66.50 88 ASP A C 1
ATOM 660 O O . ASP A 1 88 ? 6.591 11.986 -6.725 1.00 66.50 88 ASP A O 1
ATOM 664 N N . VAL A 1 89 ? 7.857 12.025 -4.866 1.00 72.06 89 VAL A N 1
ATOM 665 C CA . VAL A 1 89 ? 6.753 11.775 -3.926 1.00 72.06 89 VAL A CA 1
ATOM 666 C C . VAL A 1 89 ? 6.036 13.080 -3.557 1.00 72.06 89 VAL A C 1
ATOM 668 O O . VAL A 1 89 ? 5.026 13.068 -2.851 1.00 72.06 89 VAL A O 1
ATOM 671 N N . HIS A 1 90 ? 6.478 14.224 -4.088 1.00 82.31 90 HIS A N 1
ATOM 672 C CA . HIS A 1 90 ? 5.786 15.503 -3.946 1.00 82.31 90 HIS A CA 1
ATOM 673 C C . HIS A 1 90 ? 4.597 15.619 -4.909 1.00 82.31 90 HIS A C 1
ATOM 675 O O . HIS A 1 90 ? 4.461 16.593 -5.640 1.00 82.31 90 HIS A O 1
ATOM 681 N N . LEU A 1 91 ? 3.707 14.623 -4.891 1.00 87.38 91 LEU A N 1
ATOM 682 C CA . LEU A 1 91 ? 2.484 14.632 -5.683 1.00 87.38 91 LEU A CA 1
ATOM 683 C C . LEU A 1 91 ? 1.393 15.420 -4.967 1.00 87.38 91 LEU A C 1
ATOM 685 O O . LEU A 1 91 ? 0.924 15.043 -3.885 1.00 87.38 91 LEU A O 1
ATOM 689 N N . ALA A 1 92 ? 0.915 16.487 -5.598 1.00 89.50 92 ALA A N 1
ATOM 690 C CA . ALA A 1 92 ? -0.263 17.175 -5.105 1.00 89.50 92 ALA A CA 1
ATOM 691 C C . ALA A 1 92 ? -1.495 16.270 -5.255 1.00 89.50 92 ALA A C 1
ATOM 693 O O . ALA A 1 92 ? -1.616 15.456 -6.171 1.00 89.50 92 ALA A O 1
ATOM 694 N N . ARG A 1 93 ? -2.478 16.427 -4.360 1.00 88.94 93 ARG A N 1
ATOM 695 C CA . ARG A 1 93 ? -3.698 15.596 -4.349 1.00 88.94 93 ARG A CA 1
ATOM 696 C C . ARG A 1 93 ? -4.418 15.544 -5.704 1.00 88.94 93 ARG A C 1
ATOM 698 O O . ARG A 1 93 ? -5.064 14.546 -5.997 1.00 88.94 93 ARG A O 1
ATOM 705 N N . HIS A 1 94 ? -4.347 16.598 -6.513 1.00 89.44 94 HIS A N 1
ATOM 706 C CA . HIS A 1 94 ? -5.059 16.706 -7.789 1.00 89.44 94 HIS A CA 1
ATOM 707 C C . HIS A 1 94 ? -4.276 16.153 -8.996 1.00 89.44 94 HIS A C 1
ATOM 709 O O . HIS A 1 94 ? -4.831 16.061 -10.088 1.00 89.44 94 HIS A O 1
ATOM 715 N N . GLU A 1 95 ? -3.026 15.724 -8.816 1.00 93.75 95 GLU A N 1
ATOM 716 C CA . GLU A 1 95 ? -2.141 15.286 -9.903 1.00 93.75 95 GLU A CA 1
ATOM 717 C C . GLU A 1 95 ? -2.355 13.815 -10.281 1.00 93.75 95 GLU A C 1
ATOM 719 O O . GLU A 1 95 ? -1.477 12.967 -10.121 1.00 93.75 95 GLU A O 1
ATOM 724 N N . LEU A 1 96 ? -3.536 13.491 -10.816 1.00 95.56 96 LEU A N 1
ATOM 725 C CA . LEU A 1 96 ? -3.865 12.129 -11.257 1.00 95.56 96 LEU A CA 1
ATOM 726 C C . LEU A 1 96 ? -2.790 11.497 -12.177 1.00 95.56 96 LEU A C 1
ATOM 728 O O . LEU A 1 96 ? -2.434 10.341 -11.934 1.00 95.56 96 LEU A O 1
ATOM 732 N N . PRO A 1 97 ? -2.216 12.199 -13.182 1.00 96.25 97 PRO A N 1
ATOM 733 C CA . PRO A 1 97 ? -1.145 11.632 -14.008 1.00 96.25 97 PRO A CA 1
ATOM 734 C C . PRO A 1 97 ? 0.089 11.201 -13.203 1.00 96.25 97 PRO A C 1
ATOM 736 O O . PRO A 1 97 ? 0.691 10.173 -13.514 1.00 96.25 97 PRO A O 1
ATOM 739 N N . GLY A 1 98 ? 0.430 11.939 -12.142 1.00 93.94 98 GLY A N 1
ATOM 740 C CA . GLY A 1 98 ? 1.539 11.611 -11.250 1.00 93.94 98 GLY A CA 1
ATOM 741 C C . GLY A 1 98 ? 1.297 10.310 -10.485 1.00 93.94 98 GLY A C 1
ATOM 742 O O . GLY A 1 98 ? 2.165 9.439 -10.466 1.00 93.94 98 GLY A O 1
ATOM 743 N N . TYR A 1 99 ? 0.084 10.104 -9.960 1.00 95.56 99 TYR A N 1
ATOM 744 C CA . TYR A 1 99 ? -0.283 8.843 -9.299 1.00 95.56 99 TYR A CA 1
ATOM 745 C C . TYR A 1 99 ? -0.254 7.642 -10.250 1.00 95.56 99 TYR A C 1
ATOM 747 O O . TYR A 1 99 ? 0.192 6.562 -9.862 1.00 95.56 99 TYR A O 1
ATOM 755 N N . ARG A 1 100 ? -0.671 7.817 -11.509 1.00 96.19 100 ARG A N 1
ATOM 756 C CA . ARG A 1 100 ? -0.583 6.754 -12.526 1.00 96.19 100 ARG A CA 1
ATOM 757 C C . ARG A 1 100 ? 0.865 6.379 -12.841 1.00 96.19 100 ARG A C 1
ATOM 759 O O . ARG A 1 100 ? 1.203 5.194 -12.895 1.00 96.19 100 ARG A O 1
ATOM 766 N N . ALA A 1 101 ? 1.731 7.380 -13.006 1.00 93.56 101 ALA A N 1
ATOM 767 C CA . ALA A 1 101 ? 3.160 7.178 -13.234 1.00 93.56 101 ALA A CA 1
ATOM 768 C C . ALA A 1 101 ? 3.843 6.504 -12.033 1.00 93.56 101 ALA A C 1
ATOM 770 O O . ALA A 1 101 ? 4.650 5.590 -12.218 1.00 93.56 101 ALA A O 1
ATOM 771 N N . LEU A 1 102 ? 3.475 6.901 -10.811 1.00 93.44 102 LEU A N 1
ATOM 772 C CA . LEU A 1 102 ? 3.935 6.280 -9.572 1.00 93.44 102 LEU A CA 1
ATOM 773 C C . LEU A 1 102 ? 3.561 4.794 -9.523 1.00 93.44 102 LEU A C 1
ATOM 775 O O . LEU A 1 102 ? 4.441 3.958 -9.342 1.00 93.44 102 LEU A O 1
ATOM 779 N N . LEU A 1 103 ? 2.285 4.449 -9.733 1.00 95.50 103 LEU A N 1
ATOM 780 C CA . LEU A 1 103 ? 1.833 3.053 -9.699 1.00 95.50 103 LEU A CA 1
ATOM 781 C C . LEU A 1 103 ? 2.494 2.205 -10.788 1.00 95.50 103 LEU A C 1
ATOM 783 O O . LEU A 1 103 ? 2.937 1.097 -10.510 1.00 95.50 103 LEU A O 1
ATOM 787 N N . THR A 1 104 ? 2.649 2.750 -11.996 1.00 94.06 104 THR A N 1
ATOM 788 C CA . THR A 1 104 ? 3.382 2.083 -13.085 1.00 94.06 104 THR A CA 1
ATOM 789 C C . THR A 1 104 ? 4.851 1.844 -12.719 1.00 94.06 104 THR A C 1
ATOM 791 O O . THR A 1 104 ? 5.432 0.820 -13.074 1.00 94.06 104 THR A O 1
ATOM 794 N N . THR A 1 105 ? 5.473 2.785 -12.005 1.00 91.88 105 THR A N 1
ATOM 795 C CA . THR A 1 105 ? 6.858 2.650 -11.535 1.00 91.88 105 THR A CA 1
ATOM 796 C C . THR A 1 105 ? 6.966 1.568 -10.464 1.00 91.88 105 THR A C 1
ATOM 798 O O . THR A 1 105 ? 7.813 0.686 -10.585 1.00 91.88 105 THR A O 1
ATOM 801 N N . LEU A 1 106 ? 6.074 1.587 -9.469 1.00 92.50 106 LEU A N 1
ATOM 802 C CA . LEU A 1 106 ? 6.009 0.570 -8.415 1.00 92.50 106 LEU A CA 1
ATOM 803 C C . LEU A 1 106 ? 5.695 -0.824 -8.974 1.00 92.50 106 LEU A C 1
ATOM 805 O O . LEU A 1 106 ? 6.204 -1.814 -8.458 1.00 92.50 106 LEU A O 1
ATOM 809 N N . ASP A 1 107 ? 4.893 -0.917 -10.036 1.00 92.62 107 ASP A N 1
ATOM 810 C CA . ASP A 1 107 ? 4.569 -2.191 -10.681 1.00 92.62 107 ASP A CA 1
ATOM 811 C C . ASP A 1 107 ? 5.795 -2.829 -11.349 1.00 92.62 107 ASP A C 1
ATOM 813 O O . ASP A 1 107 ? 6.029 -4.029 -11.214 1.00 92.62 107 ASP A O 1
ATOM 817 N N . ARG A 1 108 ? 6.626 -2.007 -12.003 1.00 90.25 108 ARG A N 1
ATOM 818 C CA . ARG A 1 108 ? 7.873 -2.446 -12.651 1.00 90.25 108 ARG A CA 1
ATOM 819 C C . ARG A 1 108 ? 8.989 -2.770 -11.663 1.00 90.25 108 ARG A C 1
ATOM 821 O O . ARG A 1 108 ? 9.936 -3.470 -12.022 1.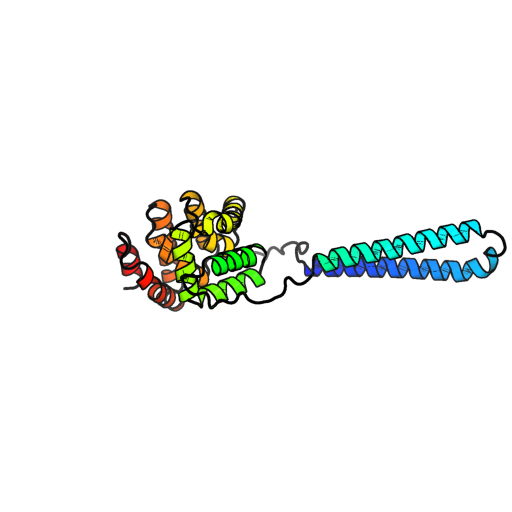00 90.25 108 ARG A O 1
ATOM 828 N N . GLN A 1 109 ? 8.928 -2.229 -10.451 1.00 87.88 109 GLN A N 1
ATOM 829 C CA . GLN A 1 109 ? 9.912 -2.501 -9.415 1.00 87.88 109 GLN A CA 1
ATOM 830 C C . GLN A 1 109 ? 9.623 -3.837 -8.722 1.00 87.88 109 GLN A C 1
ATOM 832 O O . GLN A 1 109 ? 8.480 -4.251 -8.538 1.00 87.88 109 GLN A O 1
ATOM 837 N N . ALA A 1 110 ? 10.687 -4.512 -8.292 1.00 78.56 110 ALA A N 1
ATOM 838 C CA . ALA A 1 110 ? 10.597 -5.760 -7.548 1.00 78.56 110 ALA A CA 1
ATOM 839 C C . ALA A 1 110 ? 11.536 -5.750 -6.337 1.00 78.56 110 ALA A C 1
ATOM 841 O O . ALA A 1 110 ? 12.541 -5.033 -6.297 1.00 78.56 110 ALA A O 1
ATOM 842 N N . GLY A 1 111 ? 11.219 -6.584 -5.347 1.00 84.00 111 GLY A N 1
ATOM 843 C CA . GLY A 1 111 ? 12.072 -6.803 -4.183 1.00 84.00 111 GLY A CA 1
ATOM 844 C C . GLY A 1 111 ? 12.301 -5.533 -3.362 1.00 84.00 111 GLY A C 1
ATOM 845 O O . GLY A 1 111 ? 11.353 -4.847 -2.989 1.00 84.00 111 GLY A O 1
ATOM 846 N N . ARG A 1 112 ? 13.570 -5.238 -3.047 1.00 83.81 112 ARG A N 1
ATOM 847 C CA . ARG A 1 112 ? 13.938 -4.119 -2.161 1.00 83.81 112 ARG A CA 1
ATOM 848 C C . ARG A 1 112 ? 13.597 -2.753 -2.750 1.00 83.81 112 ARG A C 1
ATOM 850 O O . ARG A 1 112 ? 13.058 -1.932 -2.033 1.00 83.81 112 ARG A O 1
ATOM 857 N N . ALA A 1 113 ? 13.814 -2.546 -4.049 1.00 86.12 113 ALA A N 1
ATOM 858 C CA . ALA A 1 113 ? 13.540 -1.255 -4.681 1.00 86.12 113 ALA A CA 1
ATOM 859 C C . ALA A 1 113 ? 12.055 -0.863 -4.586 1.00 86.12 113 ALA A C 1
ATOM 861 O O . ALA A 1 113 ? 11.742 0.286 -4.295 1.00 86.12 113 ALA A O 1
ATOM 862 N N . ALA A 1 114 ? 11.151 -1.832 -4.775 1.00 87.62 114 ALA A N 1
ATOM 863 C CA . ALA A 1 114 ? 9.717 -1.609 -4.600 1.00 87.62 114 ALA A CA 1
ATOM 864 C C . ALA A 1 114 ? 9.365 -1.315 -3.136 1.00 87.62 114 ALA A C 1
ATOM 866 O O . ALA A 1 114 ? 8.535 -0.454 -2.868 1.00 87.62 114 ALA A O 1
ATOM 867 N N . ALA A 1 115 ? 9.997 -2.020 -2.191 1.00 88.69 115 ALA A N 1
ATOM 868 C CA . ALA A 1 115 ? 9.785 -1.795 -0.765 1.00 88.69 115 ALA A CA 1
ATOM 869 C C . ALA A 1 115 ? 10.262 -0.403 -0.323 1.00 88.69 115 ALA A C 1
ATOM 871 O O . ALA A 1 115 ? 9.532 0.273 0.392 1.00 88.69 115 ALA A O 1
ATOM 872 N N . ASP A 1 116 ? 11.428 0.043 -0.794 1.00 89.94 116 ASP A N 1
ATOM 873 C CA . ASP A 1 116 ? 11.984 1.361 -0.476 1.00 89.94 116 ASP A CA 1
ATOM 874 C C . ASP A 1 116 ? 11.102 2.478 -1.056 1.00 89.94 116 ASP A C 1
ATOM 876 O O . ASP A 1 116 ? 10.715 3.396 -0.342 1.00 89.94 116 ASP A O 1
ATOM 880 N N . ALA A 1 117 ? 10.693 2.365 -2.326 1.00 90.38 117 ALA A N 1
ATOM 881 C CA . ALA A 1 117 ? 9.790 3.335 -2.947 1.00 90.38 117 ALA A CA 1
ATOM 882 C C . ALA A 1 117 ? 8.396 3.352 -2.292 1.00 90.38 117 ALA A C 1
ATOM 884 O O . ALA A 1 117 ? 7.739 4.392 -2.232 1.00 90.38 117 ALA A O 1
ATOM 885 N N . PHE A 1 118 ? 7.931 2.202 -1.797 1.00 93.88 118 PHE A N 1
ATOM 886 C CA . PHE A 1 118 ? 6.683 2.100 -1.048 1.00 93.88 118 PHE A CA 1
ATOM 887 C C . PHE A 1 118 ? 6.787 2.731 0.347 1.00 93.88 118 PHE A C 1
ATOM 889 O O . PHE A 1 118 ? 5.853 3.413 0.766 1.00 93.88 118 PHE A O 1
ATOM 896 N N . ALA A 1 119 ? 7.911 2.550 1.043 1.00 93.06 119 ALA A N 1
ATOM 897 C CA . ALA A 1 119 ? 8.183 3.226 2.308 1.00 93.06 119 ALA A CA 1
ATOM 898 C C . ALA A 1 119 ? 8.246 4.749 2.111 1.00 93.06 119 ALA A C 1
ATOM 900 O O . ALA A 1 119 ? 7.517 5.474 2.787 1.00 93.06 119 ALA A O 1
ATOM 901 N N . ASP A 1 120 ? 8.986 5.211 1.095 1.00 91.50 120 ASP A N 1
ATOM 902 C CA . ASP A 1 120 ? 9.049 6.625 0.713 1.0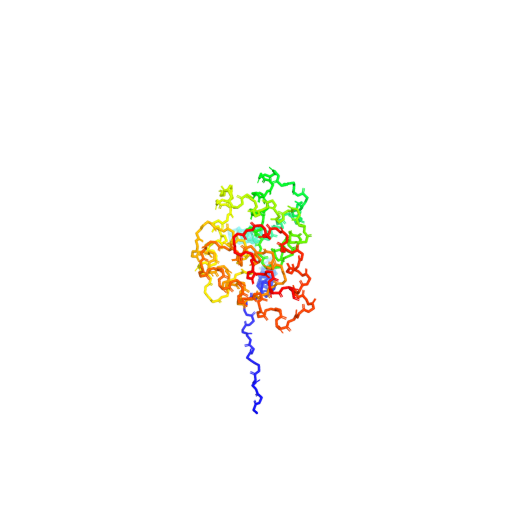0 91.50 120 ASP A CA 1
ATOM 903 C C . ASP A 1 120 ? 7.637 7.181 0.446 1.00 91.50 120 ASP A C 1
ATOM 905 O O . ASP A 1 120 ? 7.287 8.253 0.935 1.00 91.50 120 ASP A O 1
ATOM 909 N N . LEU A 1 121 ? 6.781 6.449 -0.279 1.00 93.44 121 LEU A N 1
ATOM 910 C CA . LEU A 1 121 ? 5.383 6.838 -0.499 1.00 93.44 121 LEU A CA 1
ATOM 911 C C . LEU A 1 121 ? 4.614 7.006 0.820 1.00 93.44 121 LEU A C 1
ATOM 913 O O . LEU A 1 121 ? 3.891 7.990 0.983 1.00 93.44 121 LEU A O 1
ATOM 917 N N . VAL A 1 122 ? 4.740 6.052 1.744 1.00 93.44 122 VAL A N 1
ATOM 918 C CA . VAL A 1 122 ? 3.995 6.053 3.011 1.00 93.44 122 VAL A CA 1
ATOM 919 C C . VAL A 1 122 ? 4.419 7.188 3.941 1.00 93.44 122 VAL A C 1
ATOM 921 O O . VAL A 1 122 ? 3.557 7.768 4.610 1.00 93.44 122 VAL A O 1
ATOM 924 N N . ASP A 1 123 ? 5.695 7.564 3.924 1.00 92.25 123 ASP A N 1
ATOM 925 C CA . ASP A 1 123 ? 6.219 8.682 4.714 1.00 92.25 123 ASP A CA 1
ATOM 926 C C . ASP A 1 123 ? 5.644 10.043 4.269 1.00 92.25 123 ASP A C 1
ATOM 928 O O . ASP A 1 123 ? 5.579 10.996 5.051 1.00 92.25 123 ASP A O 1
ATOM 932 N N . HIS A 1 124 ? 5.125 10.136 3.041 1.00 92.00 124 HIS A N 1
ATOM 933 C CA . HIS A 1 124 ? 4.505 11.346 2.505 1.00 92.00 124 HIS A CA 1
ATOM 934 C C . HIS A 1 124 ? 2.977 11.294 2.627 1.00 92.00 124 HIS A C 1
ATOM 936 O O . HIS A 1 124 ? 2.250 10.903 1.709 1.00 92.00 124 HIS A O 1
ATOM 942 N N . SER A 1 125 ? 2.458 11.775 3.761 1.00 88.38 125 SER A N 1
ATOM 943 C CA . SER A 1 125 ? 1.016 11.755 4.068 1.00 88.38 125 SER A CA 1
ATOM 944 C C . SER A 1 125 ? 0.134 12.377 2.972 1.00 88.38 125 SER A C 1
ATOM 946 O O . SER A 1 125 ? -0.943 11.854 2.679 1.00 88.38 125 SER A O 1
ATOM 948 N N . ALA A 1 126 ? 0.590 13.453 2.320 1.00 90.88 126 ALA A N 1
ATOM 949 C CA . ALA A 1 126 ? -0.120 14.093 1.213 1.00 90.88 126 ALA A CA 1
ATOM 950 C C . ALA A 1 126 ? -0.265 13.172 -0.013 1.00 90.88 126 ALA A C 1
ATOM 952 O O . ALA A 1 126 ? -1.355 13.101 -0.591 1.00 90.88 126 ALA A O 1
ATOM 953 N N . ALA A 1 127 ? 0.790 12.427 -0.357 1.00 93.88 127 ALA A N 1
ATOM 954 C CA . ALA A 1 127 ? 0.792 11.490 -1.474 1.00 93.88 127 ALA A CA 1
ATOM 955 C C . ALA A 1 127 ? -0.137 10.300 -1.196 1.00 93.88 127 ALA A C 1
ATOM 957 O O . ALA A 1 127 ? -1.005 9.982 -2.007 1.00 93.88 127 ALA A O 1
ATOM 958 N N . ILE A 1 128 ? -0.054 9.694 -0.006 1.00 95.19 128 ILE A N 1
ATOM 959 C CA . ILE A 1 128 ? -0.987 8.628 0.398 1.00 95.19 128 ILE A CA 1
ATOM 960 C C . ILE A 1 128 ? -2.445 9.104 0.343 1.00 95.19 128 ILE A C 1
ATOM 962 O O . ILE A 1 128 ? -3.316 8.390 -0.161 1.00 95.19 128 ILE A O 1
ATOM 966 N N . ASN A 1 129 ? -2.722 10.328 0.803 1.00 94.06 129 ASN A N 1
ATOM 967 C CA . ASN A 1 129 ? -4.067 10.902 0.766 1.00 94.06 129 ASN A CA 1
ATOM 968 C C . ASN A 1 129 ? -4.594 11.051 -0.660 1.00 94.06 129 ASN A C 1
ATOM 970 O O . ASN A 1 129 ? -5.756 10.725 -0.917 1.00 94.06 129 ASN A O 1
ATOM 974 N N . GLY A 1 130 ? -3.766 11.547 -1.581 1.00 95.94 130 GLY A N 1
ATOM 975 C CA . GLY A 1 130 ? -4.147 11.670 -2.984 1.00 95.94 130 GLY A CA 1
ATOM 976 C C . GLY A 1 130 ? -4.332 10.314 -3.657 1.00 95.94 130 GLY A C 1
ATOM 977 O O . GLY A 1 130 ? -5.331 10.120 -4.350 1.00 95.94 130 GLY A O 1
ATOM 978 N N . LEU A 1 131 ? -3.463 9.343 -3.366 1.00 97.00 131 LEU A N 1
ATOM 979 C CA . LEU A 1 131 ? -3.582 7.981 -3.880 1.00 97.00 131 LEU A CA 1
ATOM 980 C C . LEU A 1 131 ? -4.914 7.337 -3.464 1.00 97.00 131 LEU A C 1
ATOM 982 O O . LEU A 1 131 ? -5.675 6.870 -4.312 1.00 97.00 131 LEU A O 1
ATOM 986 N N . ILE A 1 132 ? -5.235 7.360 -2.166 1.00 96.56 132 ILE A N 1
ATOM 987 C CA . ILE A 1 132 ? -6.501 6.828 -1.635 1.00 96.56 132 ILE A CA 1
ATOM 988 C C . ILE A 1 132 ? -7.697 7.590 -2.220 1.00 96.56 132 ILE A C 1
ATOM 990 O O . ILE A 1 132 ? -8.723 6.985 -2.546 1.00 96.56 132 ILE A O 1
ATOM 994 N N . PHE A 1 133 ? -7.587 8.914 -2.353 1.00 95.88 133 PHE A N 1
ATOM 995 C CA . PHE A 1 133 ? -8.640 9.751 -2.921 1.00 95.88 133 PHE A CA 1
ATOM 996 C C . PHE A 1 133 ? -8.990 9.338 -4.358 1.00 95.88 133 PHE A C 1
ATOM 998 O O . PHE A 1 133 ? -10.165 9.094 -4.638 1.00 95.88 133 PHE A O 1
ATOM 1005 N N . HIS A 1 134 ? -7.994 9.205 -5.236 1.00 97.69 134 HIS A N 1
ATOM 1006 C CA . HIS A 1 134 ? -8.198 8.797 -6.632 1.00 97.69 134 HIS A CA 1
ATOM 1007 C C . HIS A 1 134 ? -8.647 7.340 -6.754 1.00 97.69 134 HIS A C 1
ATOM 1009 O O . HIS A 1 134 ? -9.549 7.030 -7.534 1.00 97.69 134 HIS A O 1
ATOM 1015 N N . ALA A 1 135 ? -8.107 6.441 -5.926 1.00 97.38 135 ALA A N 1
ATOM 1016 C CA . ALA A 1 135 ? -8.532 5.043 -5.918 1.00 97.38 135 ALA A CA 1
ATOM 1017 C C . ALA A 1 135 ? -10.019 4.889 -5.554 1.00 97.38 135 ALA A C 1
ATOM 1019 O O . ALA A 1 135 ? -10.755 4.165 -6.222 1.00 97.38 135 ALA A O 1
ATOM 1020 N N . ARG A 1 136 ? -10.512 5.638 -4.556 1.00 94.75 136 ARG A N 1
ATOM 1021 C CA . ARG A 1 136 ? -11.939 5.639 -4.177 1.00 94.75 136 ARG A CA 1
ATOM 1022 C C . ARG A 1 136 ? -12.862 6.116 -5.296 1.00 94.75 136 ARG A C 1
ATOM 1024 O O . ARG A 1 136 ? -14.013 5.689 -5.352 1.00 94.75 136 ARG A O 1
ATOM 1031 N N . ARG A 1 137 ? -12.372 7.010 -6.154 1.00 96.25 137 ARG A N 1
ATOM 1032 C CA . ARG A 1 137 ? -13.086 7.515 -7.334 1.00 96.25 137 ARG A CA 1
ATOM 1033 C C . ARG A 1 137 ? -12.976 6.590 -8.544 1.00 96.25 137 ARG A C 1
ATOM 1035 O O . ARG A 1 137 ? -13.654 6.833 -9.534 1.00 96.25 137 ARG A O 1
ATOM 1042 N N . ARG A 1 138 ? -12.188 5.513 -8.432 1.00 97.12 138 ARG A N 1
ATOM 1043 C CA . ARG A 1 138 ? -11.894 4.538 -9.494 1.00 97.12 138 ARG A CA 1
ATOM 1044 C C . ARG A 1 138 ? -11.065 5.119 -10.643 1.00 97.12 138 ARG A C 1
ATOM 1046 O O . ARG A 1 138 ? -10.970 4.505 -11.700 1.00 97.12 138 ARG A O 1
ATOM 1053 N N . ASP A 1 139 ? -10.390 6.243 -10.406 1.00 97.75 139 ASP A N 1
ATOM 1054 C CA . ASP A 1 139 ? -9.557 6.929 -11.403 1.00 97.75 139 ASP A CA 1
ATOM 1055 C C . ASP A 1 139 ? -8.249 6.160 -11.719 1.00 97.75 139 ASP A C 1
ATOM 1057 O O . ASP A 1 139 ? -7.588 6.442 -12.723 1.00 97.75 139 ASP A O 1
ATOM 1061 N N . LEU A 1 140 ? -7.904 5.179 -10.869 1.00 98.06 140 LEU A N 1
ATOM 1062 C CA . LEU A 1 140 ? -6.683 4.356 -10.902 1.00 98.06 140 LEU A CA 1
ATOM 1063 C C . LEU A 1 140 ? -6.956 2.855 -11.132 1.00 98.06 140 LEU A C 1
ATOM 1065 O O . LEU A 1 140 ? -6.147 2.007 -10.757 1.00 98.06 140 LEU A O 1
ATOM 1069 N N . ARG A 1 141 ? -8.133 2.489 -11.665 1.00 97.38 141 ARG A N 1
ATOM 1070 C CA . ARG A 1 141 ? -8.537 1.076 -11.816 1.00 97.38 141 ARG A CA 1
ATOM 1071 C C . ARG A 1 141 ? -7.515 0.267 -12.621 1.00 97.38 141 ARG A C 1
ATOM 1073 O O . ARG A 1 141 ? -7.143 -0.824 -12.200 1.00 97.38 141 ARG A O 1
ATOM 1080 N N . ALA A 1 142 ? -7.076 0.796 -13.762 1.00 97.50 142 ALA A N 1
ATOM 1081 C CA . ALA A 1 142 ? -6.168 0.091 -14.663 1.00 97.50 142 ALA A CA 1
ATOM 1082 C C . ALA A 1 142 ? -4.793 -0.133 -14.019 1.00 97.50 142 ALA A C 1
ATOM 1084 O O . ALA A 1 142 ? -4.217 -1.207 -14.138 1.00 97.50 142 ALA A O 1
ATOM 1085 N N . GLU A 1 143 ? -4.299 0.861 -13.288 1.00 97.94 143 GLU A N 1
ATOM 1086 C CA . GLU A 1 143 ? -2.989 0.842 -12.645 1.00 97.94 143 GLU A CA 1
ATOM 1087 C C . GLU A 1 143 ? -2.959 -0.032 -11.385 1.00 97.94 143 GLU A C 1
ATOM 1089 O O . GLU A 1 143 ? -1.900 -0.517 -10.998 1.00 97.94 143 GLU A O 1
ATOM 1094 N N . LEU A 1 144 ? -4.110 -0.257 -10.742 1.00 98.06 144 LEU A N 1
ATOM 1095 C CA . LEU A 1 144 ? -4.226 -1.142 -9.581 1.00 98.06 144 LEU A CA 1
ATOM 1096 C C . LEU A 1 144 ? -4.406 -2.623 -9.958 1.00 98.06 144 LEU A C 1
ATOM 1098 O O . LEU A 1 144 ? -4.122 -3.491 -9.129 1.00 98.06 144 LEU A O 1
ATOM 1102 N N . GLN A 1 145 ? -4.850 -2.923 -11.184 1.00 97.94 145 GLN A N 1
ATOM 1103 C CA . GLN A 1 145 ? -5.130 -4.293 -11.631 1.00 97.94 145 GLN A CA 1
ATOM 1104 C C . GLN A 1 145 ? -3.916 -5.240 -11.520 1.00 97.94 145 GLN A C 1
ATOM 1106 O O . GLN A 1 145 ? -4.084 -6.321 -10.956 1.00 97.94 145 GLN A O 1
ATOM 1111 N N . PRO A 1 146 ? -2.684 -4.863 -11.919 1.00 96.44 146 PRO A N 1
ATOM 1112 C CA . PRO A 1 146 ? -1.528 -5.757 -11.796 1.00 96.44 146 PRO A CA 1
ATOM 1113 C C . PRO A 1 146 ? -1.230 -6.185 -10.350 1.00 96.44 146 PRO A C 1
ATOM 1115 O O . PRO A 1 146 ? -0.783 -7.304 -10.089 1.00 96.44 146 PRO A O 1
ATOM 1118 N N . PHE A 1 147 ? -1.492 -5.310 -9.375 1.00 96.56 147 PHE A N 1
ATOM 1119 C CA . PHE A 1 147 ? -1.328 -5.633 -7.957 1.00 96.56 147 PHE A CA 1
ATOM 1120 C C . PHE A 1 147 ? -2.435 -6.572 -7.465 1.00 96.56 147 PHE A C 1
ATOM 1122 O O . PHE A 1 147 ? -2.157 -7.487 -6.690 1.00 96.56 147 PHE A O 1
ATOM 1129 N N . ALA A 1 148 ? -3.670 -6.379 -7.943 1.00 96.69 148 ALA A N 1
ATOM 1130 C CA . ALA A 1 148 ? -4.785 -7.283 -7.675 1.00 96.69 148 ALA A CA 1
ATOM 1131 C C . ALA A 1 148 ? -4.486 -8.698 -8.188 1.00 96.69 148 ALA A C 1
ATOM 1133 O O . ALA A 1 148 ? -4.584 -9.660 -7.424 1.00 96.69 148 ALA A O 1
ATOM 1134 N N . ASP A 1 149 ? -4.034 -8.809 -9.437 1.00 95.56 149 ASP A N 1
ATOM 1135 C CA . ASP A 1 149 ? -3.685 -10.083 -10.065 1.00 95.56 149 ASP A CA 1
ATOM 1136 C C . ASP A 1 149 ? -2.582 -10.800 -9.277 1.00 95.56 149 ASP A C 1
ATOM 1138 O O . ASP A 1 149 ? -2.699 -11.990 -8.982 1.00 95.56 149 ASP A O 1
ATOM 1142 N N . ARG A 1 150 ? -1.544 -10.069 -8.845 1.00 93.94 150 ARG A N 1
ATOM 1143 C CA . ARG A 1 150 ? -0.467 -10.620 -8.007 1.00 93.94 150 ARG A CA 1
ATOM 1144 C C . ARG A 1 150 ? -0.968 -11.147 -6.667 1.00 93.94 150 ARG A C 1
ATOM 1146 O O . ARG A 1 150 ? -0.534 -12.215 -6.249 1.00 93.94 150 ARG A O 1
ATOM 1153 N N . VAL A 1 151 ? -1.862 -10.430 -5.988 1.00 94.69 151 VAL A N 1
ATOM 1154 C CA . VAL A 1 151 ? -2.411 -10.873 -4.696 1.00 94.69 151 VAL A CA 1
ATOM 1155 C C . VAL A 1 151 ? -3.293 -12.110 -4.856 1.00 94.69 151 VAL A C 1
ATOM 1157 O O . VAL A 1 151 ? -3.209 -13.016 -4.031 1.00 94.69 151 VAL A O 1
ATOM 1160 N N . LEU A 1 152 ? -4.102 -12.176 -5.916 1.00 93.12 152 LEU A N 1
ATOM 1161 C CA . LEU A 1 152 ? -4.965 -13.328 -6.187 1.00 93.12 152 LEU A CA 1
ATOM 1162 C C . LEU A 1 152 ? -4.174 -14.560 -6.653 1.00 93.12 152 LEU A C 1
ATOM 1164 O O . LEU A 1 152 ? -4.528 -15.682 -6.296 1.00 93.12 152 LEU A O 1
ATOM 1168 N N . ALA A 1 153 ? -3.098 -14.365 -7.418 1.00 90.50 153 ALA A N 1
ATOM 1169 C CA . ALA A 1 153 ? -2.243 -15.450 -7.893 1.00 90.50 153 ALA A CA 1
ATOM 1170 C C . ALA A 1 153 ? -1.279 -15.979 -6.814 1.00 90.50 153 ALA A C 1
ATOM 1172 O O . ALA A 1 153 ? -0.883 -17.146 -6.845 1.00 90.50 153 ALA A O 1
ATOM 1173 N N . ALA A 1 154 ? -0.867 -15.138 -5.862 1.00 76.19 154 ALA A N 1
ATOM 1174 C CA . ALA A 1 154 ? 0.167 -15.480 -4.893 1.00 76.19 154 ALA A CA 1
ATOM 1175 C C . ALA A 1 154 ? -0.385 -16.224 -3.665 1.00 76.19 154 ALA A C 1
ATOM 1177 O O . ALA A 1 154 ? -0.579 -15.650 -2.593 1.00 76.19 154 ALA A O 1
ATOM 1178 N N . ALA A 1 155 ? -0.526 -17.546 -3.779 1.00 64.00 155 ALA A N 1
ATOM 1179 C CA . ALA A 1 155 ? -0.618 -18.436 -2.622 1.00 64.00 155 ALA A CA 1
ATOM 1180 C C . ALA A 1 155 ? 0.776 -19.014 -2.279 1.00 64.00 155 ALA A C 1
ATOM 1182 O O . ALA A 1 155 ? 1.446 -19.518 -3.182 1.00 64.00 155 ALA A O 1
ATOM 1183 N N . PRO A 1 156 ? 1.261 -18.996 -1.012 1.00 68.69 156 PRO A N 1
ATOM 1184 C CA . PRO A 1 156 ? 0.629 -18.518 0.226 1.00 68.69 156 PRO A CA 1
ATOM 1185 C C . PRO A 1 156 ? 1.222 -17.208 0.796 1.00 68.69 156 PRO A C 1
ATOM 1187 O O . PRO A 1 156 ? 0.924 -16.851 1.934 1.00 68.69 156 PRO A O 1
ATOM 1190 N N . ARG A 1 157 ? 2.125 -16.522 0.083 1.00 77.19 157 ARG A N 1
ATOM 1191 C CA . ARG A 1 157 ? 2.794 -15.301 0.576 1.00 77.19 157 ARG A CA 1
ATOM 1192 C C . ARG A 1 157 ? 2.777 -14.200 -0.483 1.00 77.19 157 ARG A C 1
ATOM 1194 O O . ARG A 1 157 ? 3.752 -14.085 -1.227 1.00 77.19 157 ARG A O 1
ATOM 1201 N N . PRO A 1 158 ? 1.694 -13.417 -0.562 1.00 82.12 158 PRO A N 1
ATOM 1202 C CA . PRO A 1 158 ? 1.620 -12.299 -1.487 1.00 82.12 158 PRO A CA 1
ATOM 1203 C C . PRO A 1 158 ? 2.667 -11.231 -1.153 1.00 82.12 158 PRO A C 1
ATOM 1205 O O . PRO A 1 158 ? 3.101 -11.072 -0.007 1.00 82.12 158 PRO A O 1
ATOM 1208 N N . ASP A 1 159 ? 3.099 -10.520 -2.190 1.00 89.69 159 ASP A N 1
ATOM 1209 C CA . ASP A 1 159 ? 4.040 -9.411 -2.076 1.00 89.69 159 ASP A CA 1
ATOM 1210 C C . ASP A 1 159 ? 3.463 -8.308 -1.157 1.00 89.69 159 ASP A C 1
ATOM 1212 O O . ASP A 1 159 ? 2.300 -7.927 -1.330 1.00 89.69 159 ASP A O 1
ATOM 1216 N N . PRO A 1 160 ? 4.218 -7.796 -0.161 1.00 92.81 160 PRO A N 1
ATOM 1217 C CA . PRO A 1 160 ? 3.704 -6.788 0.764 1.00 92.81 160 PRO A CA 1
ATOM 1218 C C . PRO A 1 160 ? 3.273 -5.483 0.095 1.00 92.81 160 PRO A C 1
ATOM 1220 O O . PRO A 1 160 ? 2.293 -4.889 0.544 1.00 92.81 160 PRO A O 1
ATOM 1223 N N . VAL A 1 161 ? 3.975 -5.046 -0.956 1.00 95.81 161 VAL A N 1
ATOM 1224 C CA . VAL A 1 161 ? 3.632 -3.820 -1.694 1.00 95.81 161 VAL A CA 1
ATOM 1225 C C . VAL A 1 161 ? 2.353 -4.049 -2.495 1.00 95.81 161 VAL A C 1
ATOM 1227 O O . VAL A 1 161 ? 1.400 -3.280 -2.368 1.00 95.81 161 VAL A O 1
ATOM 1230 N N . ALA A 1 162 ? 2.276 -5.163 -3.231 1.00 96.25 162 ALA A N 1
ATOM 1231 C CA . ALA A 1 162 ? 1.059 -5.549 -3.936 1.00 96.25 162 ALA A CA 1
ATOM 1232 C C . ALA A 1 162 ? -0.142 -5.700 -2.996 1.00 96.25 162 ALA A C 1
ATOM 1234 O O . ALA A 1 162 ? -1.225 -5.236 -3.328 1.00 96.25 162 ALA A O 1
ATOM 1235 N N . SER A 1 163 ? 0.044 -6.269 -1.803 1.00 97.25 163 SER A N 1
ATOM 1236 C CA . SER A 1 163 ? -1.023 -6.394 -0.802 1.00 97.25 163 SER A CA 1
ATOM 1237 C C . SER A 1 163 ? -1.548 -5.026 -0.358 1.00 97.25 163 SER A C 1
ATOM 1239 O O . SER A 1 163 ? -2.756 -4.816 -0.299 1.00 97.25 163 SER A O 1
ATOM 1241 N N . ALA A 1 164 ? -0.671 -4.056 -0.099 1.00 98.06 164 ALA A N 1
ATOM 1242 C CA . ALA A 1 164 ? -1.104 -2.712 0.266 1.00 98.06 164 ALA A CA 1
ATOM 1243 C C . ALA A 1 164 ? -1.858 -2.020 -0.880 1.00 98.06 164 ALA A C 1
ATOM 1245 O O . ALA A 1 164 ? -2.975 -1.537 -0.683 1.00 98.06 164 ALA A O 1
ATOM 1246 N N . LEU A 1 165 ? -1.297 -2.026 -2.090 1.00 98.06 165 LEU A N 1
ATOM 1247 C CA . LEU A 1 165 ? -1.884 -1.335 -3.240 1.00 98.06 165 LEU A CA 1
ATOM 1248 C C . LEU A 1 165 ? -3.181 -2.004 -3.718 1.00 98.06 165 LEU A C 1
ATOM 1250 O O . LEU A 1 165 ? -4.175 -1.315 -3.939 1.00 98.06 165 LEU A O 1
ATOM 1254 N N . ALA A 1 166 ? -3.241 -3.337 -3.768 1.00 97.88 166 ALA A N 1
ATOM 1255 C CA . ALA A 1 166 ? -4.457 -4.078 -4.111 1.00 97.88 166 ALA A CA 1
ATOM 1256 C C . ALA A 1 166 ? -5.606 -3.838 -3.114 1.00 97.88 166 ALA A C 1
ATOM 1258 O O . ALA A 1 166 ? -6.776 -3.938 -3.483 1.00 97.88 166 ALA A O 1
ATOM 1259 N N . SER A 1 167 ? -5.319 -3.450 -1.864 1.00 98.56 167 SER A N 1
ATOM 1260 C CA . SER A 1 167 ? -6.366 -3.073 -0.899 1.00 98.56 167 SER A CA 1
ATOM 1261 C C . SER A 1 167 ? -7.165 -1.822 -1.314 1.00 98.56 167 SER A C 1
ATOM 1263 O O . SER A 1 167 ? -8.260 -1.569 -0.792 1.00 98.56 167 SER A O 1
ATOM 1265 N N . LEU A 1 168 ? -6.647 -1.050 -2.276 1.00 98.38 168 LEU A N 1
ATOM 1266 C CA . LEU A 1 168 ? -7.313 0.103 -2.878 1.00 98.38 168 LEU A CA 1
ATOM 1267 C C . LEU A 1 168 ? -8.206 -0.263 -4.075 1.00 98.38 168 LEU A C 1
ATOM 1269 O O . LEU A 1 168 ? -8.909 0.605 -4.588 1.00 98.38 168 LEU A O 1
ATOM 1273 N N . HIS A 1 169 ? -8.206 -1.526 -4.509 1.00 98.12 169 HIS A N 1
ATOM 1274 C CA . HIS A 1 169 ? -9.018 -1.998 -5.627 1.00 98.12 169 HIS A CA 1
ATOM 1275 C C . HIS A 1 169 ? -10.525 -1.895 -5.326 1.00 98.12 169 HIS A C 1
ATOM 1277 O O . HIS A 1 169 ? -10.954 -1.951 -4.170 1.00 98.12 169 HIS A O 1
ATOM 1283 N N . GLU A 1 170 ? -11.360 -1.756 -6.360 1.00 96.94 170 GLU A N 1
ATOM 1284 C CA . GLU A 1 170 ? -12.811 -1.570 -6.197 1.00 96.94 170 GLU A CA 1
ATOM 1285 C C . GLU A 1 170 ? -13.569 -2.859 -5.829 1.00 96.94 170 GLU A C 1
ATOM 1287 O O . GLU A 1 170 ? -14.623 -2.793 -5.190 1.00 96.94 170 GLU A O 1
ATOM 1292 N N . ASP A 1 171 ? -13.005 -4.024 -6.148 1.00 97.38 171 ASP A N 1
ATOM 1293 C CA . ASP A 1 171 ? -13.554 -5.340 -5.802 1.00 97.38 171 ASP A CA 1
ATOM 1294 C C . ASP A 1 171 ? -13.284 -5.702 -4.329 1.00 97.38 171 ASP A C 1
ATOM 1296 O O . ASP A 1 171 ? -12.141 -5.703 -3.870 1.00 97.38 171 ASP A O 1
ATOM 1300 N N . GLY A 1 172 ? -14.345 -6.036 -3.588 1.00 97.06 172 GLY A N 1
ATOM 1301 C CA . GLY A 1 172 ? -14.265 -6.447 -2.187 1.00 97.06 172 GLY A CA 1
ATOM 1302 C C . GLY A 1 172 ? -13.471 -7.732 -1.948 1.00 97.06 172 GLY A C 1
ATOM 1303 O O . GLY A 1 172 ? -12.777 -7.805 -0.936 1.00 97.06 172 GLY A O 1
ATOM 1304 N N . HIS A 1 173 ? -13.498 -8.698 -2.870 1.00 96.75 173 HIS A N 1
ATOM 1305 C CA . HIS A 1 173 ? -12.736 -9.943 -2.739 1.00 96.75 173 HIS A CA 1
ATOM 1306 C C . HIS A 1 173 ? -11.232 -9.700 -2.866 1.00 96.75 173 HIS A C 1
ATOM 1308 O O . HIS A 1 173 ? -10.449 -10.218 -2.068 1.00 96.75 173 HIS A O 1
ATOM 1314 N N . VAL A 1 174 ? -10.828 -8.838 -3.805 1.00 97.31 174 VAL A N 1
ATOM 1315 C CA . VAL A 1 174 ? -9.428 -8.405 -3.941 1.00 97.31 174 VAL A CA 1
ATOM 1316 C C . VAL A 1 174 ? -8.967 -7.717 -2.662 1.00 97.31 174 VAL A C 1
ATOM 1318 O O . VAL A 1 174 ? -7.912 -8.050 -2.127 1.00 97.31 174 VAL A O 1
ATOM 1321 N N . ARG A 1 175 ? -9.773 -6.793 -2.124 1.00 98.12 175 ARG A N 1
ATOM 1322 C CA . ARG A 1 175 ? -9.440 -6.101 -0.872 1.00 98.12 175 ARG A CA 1
ATOM 1323 C C . ARG A 1 175 ? -9.325 -7.053 0.307 1.00 98.12 175 ARG A C 1
ATOM 1325 O O . ARG A 1 175 ? -8.446 -6.895 1.148 1.00 98.12 175 ARG A O 1
ATOM 1332 N N . GLU A 1 176 ? -10.208 -8.036 0.377 1.00 97.44 176 GLU A N 1
ATOM 1333 C CA . GLU A 1 176 ? -10.192 -9.038 1.429 1.00 97.44 176 GLU A CA 1
ATOM 1334 C C . GLU A 1 176 ? -8.912 -9.893 1.378 1.00 97.44 176 GLU A C 1
ATOM 1336 O O . GLU A 1 176 ? -8.271 -10.100 2.416 1.00 97.44 176 GLU A O 1
ATOM 1341 N N . ALA A 1 177 ? -8.524 -10.342 0.180 1.00 96.31 177 ALA A N 1
ATOM 1342 C CA . ALA A 1 177 ? -7.287 -11.081 -0.060 1.00 96.31 177 ALA A CA 1
ATOM 1343 C C . ALA A 1 177 ? -6.049 -10.221 0.241 1.00 96.31 177 ALA A C 1
ATOM 1345 O O . ALA A 1 177 ? -5.114 -10.677 0.895 1.00 96.31 177 ALA A O 1
ATOM 1346 N N . ALA A 1 178 ? -6.079 -8.948 -0.147 1.00 97.62 178 ALA A N 1
ATOM 1347 C CA . ALA A 1 178 ? -5.033 -7.972 0.128 1.00 97.62 178 ALA A CA 1
ATOM 1348 C C . ALA A 1 178 ? -4.802 -7.768 1.635 1.00 97.62 178 ALA A C 1
ATOM 1350 O O . ALA A 1 178 ? -3.664 -7.802 2.103 1.00 97.62 178 ALA A O 1
ATOM 1351 N N . VAL A 1 179 ? -5.872 -7.636 2.428 1.00 98.19 179 VAL A N 1
ATOM 1352 C CA . VAL A 1 179 ? -5.761 -7.549 3.894 1.00 98.19 179 VAL A CA 1
ATOM 1353 C C . VAL A 1 179 ? -5.223 -8.851 4.491 1.00 98.19 179 VAL A C 1
ATOM 1355 O O . VAL A 1 179 ? -4.406 -8.803 5.409 1.00 98.19 179 VAL A O 1
ATOM 1358 N N . ALA A 1 180 ? -5.626 -10.015 3.971 1.00 96.19 180 ALA A N 1
ATOM 1359 C CA . ALA A 1 180 ? -5.043 -11.290 4.390 1.00 96.19 180 ALA A CA 1
ATOM 1360 C C . ALA A 1 180 ? -3.539 -11.373 4.060 1.00 96.19 180 ALA A C 1
ATOM 1362 O O . ALA A 1 180 ? -2.758 -11.867 4.872 1.00 96.19 180 ALA A O 1
ATOM 1363 N N . GLY A 1 181 ? -3.121 -10.825 2.918 1.00 95.81 181 GLY A N 1
ATOM 1364 C CA . GLY A 1 181 ? -1.716 -10.703 2.539 1.00 95.81 181 GLY A CA 1
ATOM 1365 C C . GLY A 1 181 ? -0.908 -9.825 3.494 1.00 95.81 181 GLY A C 1
ATOM 1366 O O . GLY A 1 181 ? 0.144 -10.249 3.975 1.00 95.81 181 GLY A O 1
ATOM 1367 N N . MET A 1 182 ? -1.439 -8.650 3.852 1.00 97.25 182 MET A N 1
ATOM 1368 C CA . MET A 1 182 ? -0.838 -7.780 4.874 1.00 97.25 182 MET A CA 1
ATOM 1369 C C . MET A 1 182 ? -0.757 -8.483 6.238 1.00 97.25 182 MET A C 1
ATOM 1371 O O . MET A 1 182 ? 0.258 -8.383 6.918 1.00 97.25 182 MET A O 1
ATOM 1375 N N . ALA A 1 183 ? -1.772 -9.265 6.622 1.00 95.81 183 ALA A N 1
ATOM 1376 C CA . ALA A 1 183 ? -1.755 -10.045 7.863 1.00 95.81 183 ALA A CA 1
ATOM 1377 C C . ALA A 1 183 ? -0.660 -11.128 7.883 1.00 95.81 183 ALA A C 1
ATOM 1379 O O . ALA A 1 183 ? -0.075 -11.401 8.928 1.00 95.81 183 ALA A O 1
ATOM 1380 N N . ALA A 1 184 ? -0.374 -11.751 6.736 1.00 94.50 184 ALA A N 1
ATOM 1381 C CA . ALA A 1 184 ? 0.633 -12.806 6.625 1.00 94.50 184 ALA A CA 1
ATOM 1382 C C . ALA A 1 184 ? 2.075 -12.279 6.740 1.00 94.50 184 ALA A C 1
ATOM 1384 O O . ALA A 1 184 ? 2.981 -13.026 7.123 1.00 94.50 184 ALA A O 1
ATOM 1385 N N . ARG A 1 185 ? 2.304 -11.006 6.395 1.00 92.88 185 ARG A N 1
ATOM 1386 C CA . ARG A 1 185 ? 3.595 -10.324 6.533 1.00 92.88 185 ARG A CA 1
ATOM 1387 C C . ARG A 1 185 ? 3.368 -8.847 6.883 1.00 92.88 185 ARG A C 1
ATOM 1389 O O . ARG A 1 185 ? 3.493 -7.999 5.999 1.00 92.88 185 ARG A O 1
ATOM 1396 N N . PRO A 1 186 ? 3.043 -8.546 8.149 1.00 93.81 186 PRO A N 1
ATOM 1397 C CA . PRO A 1 186 ? 2.692 -7.195 8.548 1.00 93.81 186 PRO A CA 1
ATOM 1398 C C . PRO A 1 186 ? 3.915 -6.286 8.538 1.00 93.81 186 PRO A C 1
ATOM 1400 O O . PRO A 1 186 ? 4.983 -6.648 9.040 1.00 93.81 186 PRO A O 1
ATOM 1403 N N . LEU A 1 187 ? 3.733 -5.095 7.978 1.00 95.69 187 LEU A N 1
ATOM 1404 C CA . LEU A 1 187 ? 4.731 -4.037 7.921 1.00 95.69 187 LEU A CA 1
ATOM 1405 C C . LEU A 1 187 ? 4.136 -2.720 8.459 1.00 95.69 187 LEU A C 1
ATOM 1407 O O . LEU A 1 187 ? 2.937 -2.490 8.285 1.00 95.69 187 LEU A O 1
ATOM 1411 N N . PRO A 1 188 ? 4.929 -1.834 9.090 1.00 96.81 188 PRO A N 1
ATOM 1412 C CA . PRO A 1 188 ? 4.482 -0.487 9.473 1.00 96.81 188 PRO A CA 1
ATOM 1413 C C . PRO A 1 188 ? 3.819 0.283 8.330 1.00 96.81 188 PRO A C 1
ATOM 1415 O O . PRO A 1 188 ? 2.795 0.936 8.521 1.00 96.81 188 PRO A O 1
ATOM 1418 N N . GLU A 1 189 ? 4.357 0.129 7.124 1.00 97.19 189 GLU A N 1
ATOM 1419 C CA . GLU A 1 189 ? 3.917 0.785 5.898 1.00 97.19 189 GLU A CA 1
ATOM 1420 C C . GLU A 1 189 ? 2.497 0.349 5.479 1.00 97.19 189 GLU A C 1
ATOM 1422 O O . GLU A 1 189 ? 1.824 1.023 4.701 1.00 97.19 189 GLU A O 1
ATOM 1427 N N . HIS A 1 190 ? 1.983 -0.759 6.029 1.00 98.19 190 HIS A N 1
ATOM 1428 C CA . HIS A 1 190 ? 0.606 -1.212 5.812 1.00 98.19 190 HIS A CA 1
ATOM 1429 C C . HIS A 1 190 ? -0.424 -0.456 6.646 1.00 98.19 190 HIS A C 1
ATOM 1431 O O . HIS A 1 190 ? -1.605 -0.464 6.292 1.00 98.19 190 HIS A O 1
ATOM 1437 N N . VAL A 1 191 ? -0.023 0.200 7.739 1.00 98.06 191 VAL A N 1
ATOM 1438 C CA . VAL A 1 191 ? -0.958 0.834 8.684 1.00 98.06 191 VAL A CA 1
ATOM 1439 C C . VAL A 1 191 ? -1.911 1.821 8.001 1.00 98.06 191 VAL A C 1
ATOM 1441 O O . VAL A 1 191 ? -3.115 1.718 8.247 1.00 98.06 191 VAL A O 1
ATOM 1444 N N . PRO A 1 192 ? -1.467 2.719 7.097 1.00 98.00 192 PRO A N 1
ATOM 1445 C CA . PRO A 1 192 ? -2.376 3.615 6.392 1.00 98.00 192 PRO A CA 1
ATOM 1446 C C . PRO A 1 192 ? -3.498 2.902 5.633 1.00 98.00 192 PRO A C 1
ATOM 1448 O O . PRO A 1 192 ? -4.644 3.356 5.659 1.00 98.00 192 PRO A O 1
ATOM 1451 N N . PHE A 1 193 ? -3.174 1.777 4.998 1.00 98.56 193 PHE A N 1
ATOM 1452 C CA . PHE A 1 193 ? -4.094 0.972 4.201 1.00 98.56 193 PHE A CA 1
ATOM 1453 C C . PHE A 1 193 ? -5.025 0.150 5.093 1.00 98.56 193 PHE A C 1
ATOM 1455 O O . PHE A 1 193 ? -6.232 0.108 4.863 1.00 98.56 193 PHE A O 1
ATOM 1462 N N . LEU A 1 194 ? -4.491 -0.447 6.159 1.00 98.56 194 LEU A N 1
ATOM 1463 C CA . LEU A 1 194 ? -5.281 -1.164 7.158 1.00 98.56 194 LEU A CA 1
ATOM 1464 C C . LEU A 1 194 ? -6.279 -0.238 7.861 1.00 98.56 194 LEU A C 1
ATOM 1466 O O . LEU A 1 194 ? -7.427 -0.628 8.038 1.00 98.56 194 LEU A O 1
ATOM 1470 N N . VAL A 1 195 ? -5.892 0.998 8.185 1.00 98.25 195 VAL A N 1
ATOM 1471 C CA . VAL A 1 195 ? -6.795 2.026 8.735 1.00 98.25 195 VAL A CA 1
ATOM 1472 C C . VAL A 1 195 ? -7.917 2.363 7.755 1.00 98.25 195 VAL A C 1
ATOM 1474 O O . VAL A 1 195 ? -9.085 2.395 8.138 1.00 98.25 195 VAL A O 1
ATOM 1477 N N . GLU A 1 196 ? -7.598 2.530 6.471 1.00 98.12 196 GLU A N 1
ATOM 1478 C CA . GLU A 1 196 ? -8.611 2.709 5.428 1.00 98.12 196 GLU A CA 1
ATOM 1479 C C . GLU A 1 196 ? -9.550 1.505 5.295 1.00 98.12 196 GLU A C 1
ATOM 1481 O O . GLU A 1 196 ? -10.7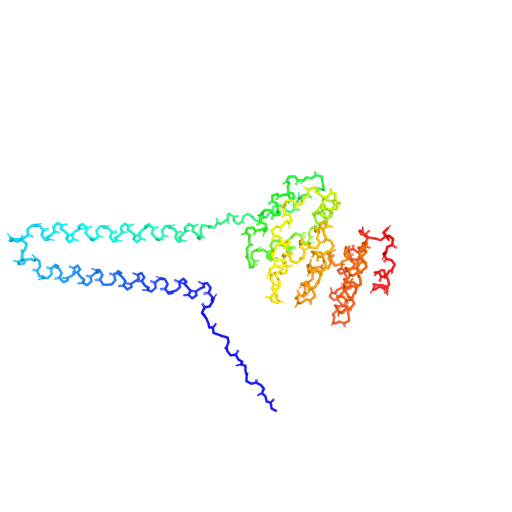25 1.672 4.968 1.00 98.12 196 GLU A O 1
ATOM 1486 N N . ARG A 1 197 ? -9.047 0.283 5.505 1.00 98.44 197 ARG A N 1
ATOM 1487 C CA . ARG A 1 197 ? -9.848 -0.946 5.421 1.00 98.44 197 ARG A CA 1
ATOM 1488 C C . ARG A 1 197 ? -10.626 -1.250 6.699 1.00 98.44 197 ARG A C 1
ATOM 1490 O O . ARG A 1 197 ? -11.695 -1.839 6.617 1.00 98.44 197 ARG A O 1
ATOM 1497 N N . ALA A 1 198 ? -10.183 -0.772 7.856 1.00 98.44 198 ALA A N 1
ATOM 1498 C CA . ALA A 1 198 ? -10.887 -0.892 9.135 1.00 98.44 198 ALA A CA 1
ATOM 1499 C C . ALA A 1 198 ? -12.223 -0.125 9.176 1.00 98.44 198 ALA A C 1
ATOM 1501 O O . ALA A 1 198 ? -13.012 -0.284 10.103 1.00 98.44 198 ALA A O 1
ATOM 1502 N N . VAL A 1 199 ? -12.497 0.681 8.152 1.00 97.75 199 VAL A N 1
ATOM 1503 C CA . VAL A 1 199 ? -13.746 1.423 7.946 1.00 97.75 199 VAL A CA 1
ATOM 1504 C C . VAL A 1 199 ? -14.394 1.110 6.590 1.00 97.75 199 VAL A C 1
ATOM 1506 O O . VAL A 1 199 ? -15.260 1.859 6.129 1.00 97.75 199 VAL A O 1
ATOM 1509 N N . ASP A 1 200 ? -13.953 0.037 5.924 1.00 97.94 200 ASP A N 1
ATOM 1510 C CA . ASP A 1 200 ? -14.472 -0.408 4.625 1.00 97.94 200 ASP A CA 1
ATOM 1511 C C . ASP A 1 200 ? -15.973 -0.720 4.731 1.00 97.94 200 ASP A C 1
ATOM 1513 O O . ASP A 1 200 ? -16.458 -1.080 5.801 1.00 97.94 200 ASP A O 1
ATOM 1517 N N . TRP A 1 201 ? -16.727 -0.576 3.640 1.00 96.31 201 TRP A N 1
ATOM 1518 C CA . TRP A 1 201 ? -18.163 -0.894 3.611 1.00 96.31 201 TRP A CA 1
ATOM 1519 C C . TRP A 1 201 ? -18.447 -2.410 3.636 1.00 96.31 201 TRP A C 1
ATOM 1521 O O . TRP A 1 201 ? -19.522 -2.818 4.068 1.00 96.31 201 TRP A O 1
ATOM 1531 N N . VAL A 1 202 ? -17.482 -3.245 3.229 1.00 97.56 202 VAL A N 1
ATOM 1532 C CA . VAL A 1 202 ? -17.590 -4.703 3.150 1.00 97.56 202 VAL A CA 1
ATOM 1533 C C . VAL A 1 202 ? -17.161 -5.255 4.502 1.00 97.56 202 VAL A C 1
ATOM 1535 O O . VAL A 1 202 ? -15.996 -5.146 4.885 1.00 97.56 202 VAL A O 1
ATOM 1538 N N . GLU A 1 203 ? -18.108 -5.844 5.234 1.00 97.12 203 GLU A N 1
ATOM 1539 C CA . GLU A 1 203 ? -17.882 -6.346 6.597 1.00 97.12 203 GLU A CA 1
ATOM 1540 C C . GLU A 1 203 ? -16.685 -7.313 6.694 1.00 97.12 203 GLU A C 1
ATOM 1542 O O . GLU A 1 203 ? -15.829 -7.070 7.547 1.00 97.12 203 GLU A O 1
ATOM 1547 N N . PRO A 1 204 ? -16.523 -8.336 5.820 1.00 97.94 204 PRO A N 1
ATOM 1548 C CA . PRO A 1 204 ? -15.349 -9.215 5.868 1.00 97.94 204 PRO A CA 1
ATOM 1549 C C . PRO A 1 204 ? -14.003 -8.478 5.821 1.00 97.94 204 PRO A C 1
ATOM 1551 O O . PRO A 1 204 ? -13.098 -8.784 6.602 1.00 97.94 204 PRO A O 1
ATOM 1554 N N . VAL A 1 205 ? -13.882 -7.464 4.956 1.00 98.44 205 VAL A N 1
ATOM 1555 C CA . VAL A 1 205 ? -12.673 -6.633 4.823 1.00 98.44 205 VAL A CA 1
ATOM 1556 C C . VAL A 1 205 ? -12.431 -5.851 6.113 1.00 98.44 205 VAL A C 1
ATOM 1558 O O . VAL A 1 205 ? -11.328 -5.883 6.664 1.00 98.44 205 VAL A O 1
ATOM 1561 N N . ARG A 1 206 ? -13.480 -5.200 6.624 1.00 98.19 206 ARG A N 1
ATOM 1562 C CA . ARG A 1 206 ? -13.435 -4.383 7.839 1.00 98.19 206 ARG A CA 1
ATOM 1563 C C . ARG A 1 206 ? -13.034 -5.180 9.074 1.00 98.19 206 ARG A C 1
ATOM 1565 O O . ARG A 1 206 ? -12.094 -4.800 9.772 1.00 98.19 206 ARG A O 1
ATOM 1572 N N . VAL A 1 207 ? -13.720 -6.290 9.337 1.00 98.00 207 VAL A N 1
ATOM 1573 C CA . VAL A 1 207 ? -13.455 -7.152 10.498 1.00 98.00 207 VAL A CA 1
ATOM 1574 C C . VAL A 1 207 ? -12.029 -7.683 10.459 1.00 98.00 207 VAL A C 1
ATOM 1576 O O . VAL A 1 207 ? -11.358 -7.714 11.494 1.00 98.00 207 VAL A O 1
ATOM 1579 N N . ARG A 1 208 ? -11.545 -8.093 9.279 1.00 98.19 208 ARG A N 1
ATOM 1580 C CA . ARG A 1 208 ? -10.176 -8.586 9.139 1.00 98.19 208 ARG A CA 1
ATOM 1581 C C . ARG A 1 208 ? -9.158 -7.474 9.385 1.00 98.19 208 ARG A C 1
ATOM 1583 O O . ARG A 1 208 ? -8.237 -7.693 10.161 1.00 98.19 208 ARG A O 1
ATOM 1590 N N . ALA A 1 209 ? -9.340 -6.287 8.808 1.00 98.50 209 ALA A N 1
ATOM 1591 C CA . ALA A 1 209 ? -8.418 -5.169 9.007 1.00 98.50 209 ALA A CA 1
ATOM 1592 C C . ALA A 1 209 ? -8.345 -4.727 10.479 1.00 98.50 209 ALA A C 1
ATOM 1594 O O . ALA A 1 209 ? -7.251 -4.563 11.014 1.00 98.50 209 ALA A O 1
ATOM 1595 N N . LEU A 1 210 ? -9.491 -4.622 11.164 1.00 98.31 210 LEU A N 1
ATOM 1596 C CA . LEU A 1 210 ? -9.534 -4.321 12.599 1.00 98.31 210 LEU A CA 1
ATOM 1597 C C . LEU A 1 210 ? -8.807 -5.375 13.437 1.00 98.31 210 LEU A C 1
ATOM 1599 O O . LEU A 1 210 ? -8.104 -5.027 14.380 1.00 98.31 210 LEU A O 1
ATOM 1603 N N . ARG A 1 211 ? -8.957 -6.659 13.097 1.00 98.19 211 ARG A N 1
ATOM 1604 C CA . ARG A 1 211 ? -8.245 -7.746 13.778 1.00 98.19 211 ARG A CA 1
ATOM 1605 C C . ARG A 1 211 ? -6.735 -7.613 13.609 1.00 98.19 211 ARG A C 1
ATOM 1607 O O . ARG A 1 211 ? -6.031 -7.622 14.606 1.00 98.19 211 ARG A O 1
ATOM 1614 N N . VAL A 1 212 ? -6.264 -7.389 12.381 1.00 98.25 212 VAL A N 1
ATOM 1615 C CA . VAL A 1 212 ? -4.832 -7.187 12.104 1.00 98.25 212 VAL A CA 1
ATOM 1616 C C . VAL A 1 212 ? -4.283 -6.008 12.908 1.00 98.25 212 VAL A C 1
ATOM 1618 O O . VAL A 1 212 ? -3.243 -6.137 13.541 1.00 98.25 212 VAL A O 1
ATOM 1621 N N . LEU A 1 213 ? -4.989 -4.873 12.939 1.00 98.50 213 LEU A N 1
ATOM 1622 C CA . LEU A 1 213 ? -4.560 -3.706 13.718 1.00 98.50 213 LEU A CA 1
ATOM 1623 C C . LEU A 1 213 ? -4.505 -3.990 15.227 1.00 98.50 213 LEU A C 1
ATOM 1625 O O . LEU A 1 213 ? -3.552 -3.570 15.879 1.00 98.50 213 LEU A O 1
ATOM 1629 N N . ARG A 1 214 ? -5.477 -4.732 15.777 1.00 98.19 214 ARG A N 1
ATOM 1630 C CA . ARG A 1 214 ? -5.453 -5.172 17.184 1.00 98.19 214 ARG A CA 1
ATOM 1631 C C . ARG A 1 214 ? -4.268 -6.076 17.481 1.00 98.19 214 ARG A C 1
ATOM 1633 O O . ARG A 1 214 ? -3.582 -5.849 18.470 1.00 98.19 214 ARG A O 1
ATOM 1640 N N . ASP A 1 215 ? -4.018 -7.063 16.627 1.00 98.06 215 ASP A N 1
ATOM 1641 C CA . ASP A 1 215 ? -2.925 -8.018 16.814 1.00 98.06 215 ASP A CA 1
ATOM 1642 C C . ASP A 1 215 ? -1.565 -7.297 16.784 1.00 98.06 215 ASP A C 1
ATOM 1644 O O . ASP A 1 215 ? -0.694 -7.560 17.613 1.00 98.06 215 ASP A O 1
ATOM 1648 N N . LEU A 1 216 ? -1.404 -6.319 15.883 1.00 97.81 216 LEU A N 1
ATOM 1649 C CA . LEU A 1 216 ? -0.204 -5.481 15.810 1.00 97.81 216 LEU A CA 1
ATOM 1650 C C . LEU A 1 216 ? -0.026 -4.601 17.051 1.00 97.81 216 LEU A C 1
ATOM 1652 O O . LEU A 1 216 ? 1.080 -4.526 17.589 1.00 97.81 216 LEU A O 1
ATOM 1656 N N . LEU A 1 217 ? -1.102 -3.968 17.527 1.00 97.25 217 LEU A N 1
ATOM 1657 C CA . LEU A 1 217 ? -1.090 -3.171 18.755 1.00 97.25 217 LEU A CA 1
ATOM 1658 C C . LEU A 1 217 ? -0.775 -4.011 19.993 1.00 97.25 217 LEU A C 1
ATOM 1660 O O . LEU A 1 217 ? -0.022 -3.558 20.847 1.00 97.25 217 LEU A O 1
ATOM 1664 N N . ALA A 1 218 ? -1.313 -5.227 20.084 1.00 97.25 218 ALA A N 1
ATOM 1665 C CA . ALA A 1 218 ? -1.043 -6.133 21.195 1.00 97.25 218 ALA A CA 1
ATOM 1666 C C . ALA A 1 218 ? 0.420 -6.606 21.203 1.00 97.25 218 ALA A C 1
ATOM 1668 O O . ALA A 1 218 ? 1.026 -6.712 22.266 1.00 97.25 218 ALA A O 1
ATOM 1669 N N . ALA A 1 219 ? 0.997 -6.870 20.026 1.00 97.38 219 ALA A N 1
ATOM 1670 C CA . ALA A 1 219 ? 2.378 -7.329 19.909 1.00 97.38 219 ALA A CA 1
ATOM 1671 C C . ALA A 1 219 ? 3.406 -6.209 20.145 1.00 97.38 219 ALA A C 1
ATOM 1673 O O . ALA A 1 219 ? 4.423 -6.432 20.802 1.00 97.38 219 ALA A O 1
ATOM 1674 N N . HIS A 1 220 ? 3.168 -5.015 19.591 1.00 97.12 220 HIS A N 1
ATOM 1675 C CA . HIS A 1 220 ? 4.122 -3.900 19.613 1.00 97.12 220 HIS A CA 1
ATOM 1676 C C . HIS A 1 220 ? 3.407 -2.540 19.753 1.00 97.12 220 HIS A C 1
ATOM 1678 O O . HIS A 1 220 ? 3.385 -1.754 18.795 1.00 97.12 220 HIS A O 1
ATOM 1684 N N . PRO A 1 221 ? 2.836 -2.231 20.932 1.00 96.31 221 PRO A N 1
ATOM 1685 C CA . PRO A 1 221 ? 1.996 -1.047 21.126 1.00 96.31 221 PRO A CA 1
ATOM 1686 C C . PRO A 1 221 ? 2.732 0.259 20.811 1.00 96.31 221 PRO A C 1
ATOM 1688 O O . PRO A 1 221 ? 2.212 1.073 20.050 1.00 96.31 221 PRO A O 1
ATOM 1691 N N . ASP A 1 222 ? 3.968 0.418 21.292 1.00 96.31 222 ASP A N 1
ATOM 1692 C CA . ASP A 1 222 ? 4.767 1.640 21.096 1.00 96.31 222 ASP A CA 1
ATOM 1693 C C . ASP A 1 222 ? 5.096 1.906 19.623 1.00 96.31 222 ASP A C 1
ATOM 1695 O O . ASP A 1 222 ? 5.257 3.051 19.204 1.00 96.31 222 ASP A O 1
ATOM 1699 N N . ARG A 1 223 ? 5.164 0.845 18.809 1.00 96.44 223 ARG A N 1
ATOM 1700 C CA . ARG A 1 223 ? 5.451 0.946 17.376 1.00 96.44 223 ARG A CA 1
ATOM 1701 C C . ARG A 1 223 ? 4.208 1.302 16.569 1.00 96.44 223 ARG A C 1
ATOM 1703 O O . ARG A 1 223 ? 4.295 2.119 15.658 1.00 96.44 223 ARG A O 1
ATOM 1710 N N . TYR A 1 224 ? 3.069 0.670 16.856 1.00 97.19 224 TYR A N 1
ATOM 1711 C CA . TYR A 1 224 ? 1.879 0.779 16.005 1.00 97.19 224 TYR A CA 1
ATOM 1712 C C . TYR A 1 224 ? 0.871 1.832 16.470 1.00 97.19 224 TYR A C 1
ATOM 1714 O O . TYR A 1 224 ? 0.205 2.420 15.618 1.00 97.19 224 TYR A O 1
ATOM 1722 N N . ARG A 1 225 ? 0.781 2.141 17.771 1.00 96.62 225 ARG A N 1
ATOM 1723 C CA . ARG A 1 225 ? -0.120 3.190 18.283 1.00 96.62 225 ARG A CA 1
ATOM 1724 C C . ARG A 1 225 ? 0.106 4.553 17.608 1.00 96.62 225 ARG A C 1
ATOM 1726 O O . ARG A 1 225 ? -0.878 5.090 17.097 1.00 96.62 225 ARG A O 1
ATOM 1733 N N . PRO A 1 226 ? 1.338 5.101 17.502 1.00 95.56 226 PRO A N 1
ATOM 1734 C CA . PRO A 1 226 ? 1.542 6.391 16.835 1.00 95.56 226 PRO A CA 1
ATOM 1735 C C . PRO A 1 226 ? 1.195 6.356 15.340 1.00 95.56 226 PRO A C 1
ATOM 1737 O O . PRO A 1 226 ? 0.630 7.315 14.817 1.00 95.56 226 PRO A O 1
ATOM 1740 N N . LEU A 1 227 ? 1.462 5.241 14.652 1.00 96.12 227 LEU A N 1
ATOM 1741 C CA . LEU A 1 227 ? 1.148 5.089 13.227 1.00 96.12 227 LEU A CA 1
ATOM 1742 C C . LEU A 1 227 ? -0.365 5.068 12.975 1.00 96.12 227 LEU A C 1
ATOM 1744 O O . LEU A 1 227 ? -0.851 5.708 12.041 1.00 96.12 227 LEU A O 1
ATOM 1748 N N . ILE A 1 228 ? -1.122 4.352 13.814 1.00 96.81 228 ILE A N 1
ATOM 1749 C CA . ILE A 1 228 ? -2.586 4.289 13.710 1.00 96.81 228 ILE A CA 1
ATOM 1750 C C . ILE A 1 228 ? -3.188 5.652 14.057 1.00 96.81 228 ILE A C 1
ATOM 1752 O O . ILE A 1 228 ? -4.031 6.144 13.307 1.00 96.81 228 ILE A O 1
ATOM 1756 N N . ALA A 1 229 ? -2.715 6.294 15.129 1.00 95.38 229 ALA A N 1
ATOM 1757 C CA . ALA A 1 229 ? -3.160 7.628 15.525 1.00 95.38 229 ALA A CA 1
ATOM 1758 C C . ALA A 1 229 ? -2.909 8.673 14.424 1.00 95.38 229 ALA A C 1
ATOM 1760 O O . ALA A 1 229 ? -3.801 9.458 14.114 1.00 95.38 229 ALA A O 1
ATOM 1761 N N . GLY A 1 230 ? -1.747 8.639 13.761 1.00 94.25 230 GLY A N 1
ATOM 1762 C CA . GLY A 1 230 ? -1.441 9.535 12.638 1.00 94.25 230 GLY A CA 1
ATOM 1763 C C . GLY A 1 230 ? -2.303 9.287 11.391 1.00 94.25 230 GLY A C 1
ATOM 1764 O O . GLY A 1 230 ? -2.561 10.203 10.610 1.00 94.25 230 GLY A O 1
ATOM 1765 N N . ALA A 1 231 ? -2.788 8.059 11.200 1.00 95.38 231 ALA A N 1
ATOM 1766 C CA . ALA A 1 231 ? -3.632 7.673 10.071 1.00 95.38 231 ALA A CA 1
ATOM 1767 C C . ALA A 1 231 ? -5.139 7.905 10.309 1.00 95.38 231 ALA A C 1
ATOM 1769 O O . ALA A 1 231 ? -5.884 8.126 9.347 1.00 95.38 231 ALA A O 1
ATOM 1770 N N . LEU A 1 232 ? -5.591 7.865 11.566 1.00 95.25 232 LEU A N 1
ATOM 1771 C CA . LEU A 1 232 ? -7.000 7.937 11.968 1.00 95.25 232 LEU A CA 1
ATOM 1772 C C . LEU A 1 232 ? -7.762 9.181 11.459 1.00 95.25 232 LEU A C 1
ATOM 1774 O O . LEU A 1 232 ? -8.893 9.005 10.991 1.00 95.25 232 LEU A O 1
ATOM 1778 N N . PRO A 1 233 ? -7.200 10.411 11.459 1.00 94.75 233 PRO A N 1
ATOM 1779 C CA . PRO A 1 233 ? -7.927 11.610 11.028 1.00 94.75 233 PRO A CA 1
ATOM 1780 C C . PRO A 1 233 ? -8.532 11.512 9.621 1.00 94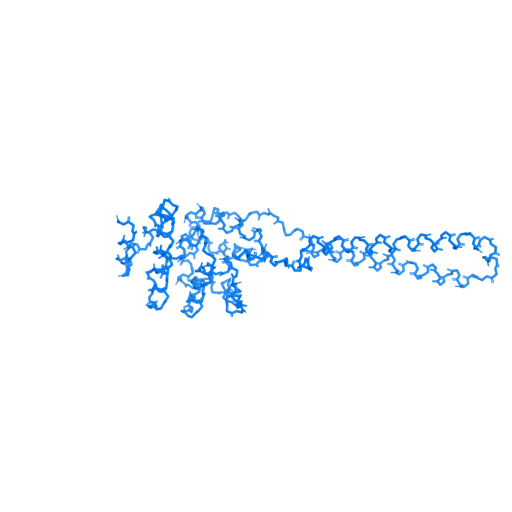.75 233 PRO A C 1
ATOM 1782 O O . PRO A 1 233 ? -9.561 12.124 9.345 1.00 94.75 233 PRO A O 1
ATOM 1785 N N . ARG A 1 234 ? -7.949 10.694 8.733 1.00 92.81 234 ARG A N 1
ATOM 1786 C CA . ARG A 1 234 ? -8.446 10.489 7.359 1.00 92.81 234 ARG A CA 1
ATOM 1787 C C . ARG A 1 234 ? -9.798 9.800 7.296 1.00 92.81 234 ARG A C 1
ATOM 1789 O O . ARG A 1 234 ? -10.564 10.001 6.352 1.00 92.81 234 ARG A O 1
ATOM 1796 N N . VAL A 1 235 ? -10.069 8.956 8.283 1.00 95.50 235 VAL A N 1
ATOM 1797 C CA . VAL A 1 235 ? -11.249 8.097 8.311 1.00 95.50 235 VAL A CA 1
ATOM 1798 C C . VAL A 1 235 ? -12.211 8.432 9.439 1.00 95.50 235 VAL A C 1
ATOM 1800 O O . VAL A 1 235 ? -13.305 7.880 9.446 1.00 95.50 235 VAL A O 1
ATOM 1803 N N . ALA A 1 236 ? -11.854 9.349 10.341 1.00 94.00 236 ALA A N 1
ATOM 1804 C CA . ALA A 1 236 ? -12.626 9.681 11.538 1.00 94.00 236 ALA A CA 1
ATOM 1805 C C . ALA A 1 236 ? -14.098 10.038 11.252 1.00 94.00 236 ALA A C 1
ATOM 1807 O O . ALA A 1 236 ? -14.987 9.641 11.996 1.00 94.00 236 ALA A O 1
ATOM 1808 N N . ALA A 1 237 ? -14.378 10.715 10.134 1.00 93.56 237 ALA A N 1
ATOM 1809 C CA . ALA A 1 237 ? -15.739 11.093 9.740 1.00 93.56 237 ALA A CA 1
ATOM 1810 C C . ALA A 1 237 ? -16.550 9.959 9.067 1.00 93.56 237 ALA A C 1
ATOM 1812 O O . ALA A 1 237 ? -17.666 10.186 8.599 1.00 93.56 237 ALA A O 1
ATOM 1813 N N . ARG A 1 238 ? -16.001 8.743 8.932 1.00 94.50 238 ARG A N 1
ATOM 1814 C CA . ARG A 1 238 ? -16.665 7.633 8.227 1.00 94.50 238 ARG A CA 1
ATOM 1815 C C . ARG A 1 238 ? -17.551 6.829 9.174 1.00 94.50 238 ARG A C 1
ATOM 1817 O O . ARG A 1 238 ? -17.217 6.615 10.332 1.00 94.50 238 ARG A O 1
ATOM 1824 N N . ARG A 1 239 ? -18.644 6.282 8.628 1.00 93.81 239 ARG A N 1
ATOM 1825 C CA . ARG A 1 239 ? -19.682 5.524 9.356 1.00 93.81 239 ARG A CA 1
ATOM 1826 C C . ARG A 1 239 ? -19.146 4.467 10.331 1.00 93.81 239 ARG A C 1
ATOM 1828 O O . ARG A 1 239 ? -19.740 4.260 11.380 1.00 93.81 239 ARG A O 1
ATOM 1835 N N . HIS A 1 240 ? -18.061 3.783 9.975 1.00 94.38 240 HIS A N 1
ATOM 1836 C CA . HIS A 1 240 ? -17.511 2.665 10.749 1.00 94.38 240 HIS A CA 1
ATOM 1837 C C . HIS A 1 240 ? -16.259 3.029 11.566 1.00 94.38 240 HIS A C 1
ATOM 1839 O O . HIS A 1 240 ? -15.590 2.137 12.077 1.00 94.38 240 HIS A O 1
ATOM 1845 N N . ALA A 1 241 ? -15.934 4.319 11.707 1.00 94.50 241 ALA A N 1
ATOM 1846 C CA . ALA A 1 241 ? -14.714 4.773 12.379 1.00 94.50 241 ALA A CA 1
ATOM 1847 C C . ALA A 1 241 ? -14.671 4.467 13.884 1.00 94.50 241 ALA A C 1
ATOM 1849 O O . ALA A 1 241 ? -13.585 4.293 14.428 1.00 94.50 241 ALA A O 1
ATOM 1850 N N . ALA A 1 242 ? -15.825 4.340 14.548 1.00 92.38 242 ALA A N 1
ATOM 1851 C CA . ALA A 1 242 ? -15.901 4.123 15.996 1.00 92.38 242 ALA A CA 1
ATOM 1852 C C . ALA A 1 242 ? -15.108 2.890 16.470 1.00 92.38 242 ALA A C 1
ATOM 1854 O O . ALA A 1 242 ? -14.406 2.952 17.474 1.00 92.38 242 ALA A O 1
ATOM 1855 N N . GLY A 1 243 ? -15.160 1.785 15.715 1.00 89.44 243 GLY A N 1
ATOM 1856 C CA . GLY A 1 243 ? -14.427 0.562 16.059 1.00 89.44 243 GLY A CA 1
ATOM 1857 C C . GLY A 1 243 ? -12.906 0.684 15.922 1.00 89.44 243 GLY A C 1
ATOM 1858 O O . GLY A 1 243 ? -12.186 -0.097 16.534 1.00 89.44 243 GLY A O 1
ATOM 1859 N N . LEU A 1 244 ? -12.427 1.642 15.122 1.00 93.94 244 LEU A N 1
ATOM 1860 C CA . LEU A 1 244 ? -11.009 1.965 14.987 1.00 93.94 244 LEU A CA 1
ATOM 1861 C C . LEU A 1 244 ? -10.559 2.980 16.048 1.00 93.94 244 LEU A C 1
ATOM 1863 O O . LEU A 1 244 ? -9.459 2.842 16.569 1.00 93.94 244 LEU A O 1
ATOM 1867 N N . ALA A 1 245 ? -11.397 3.971 16.373 1.00 91.56 245 ALA A N 1
ATOM 1868 C CA . ALA A 1 245 ? -11.108 4.965 17.410 1.00 91.56 245 ALA A CA 1
ATOM 1869 C C . ALA A 1 245 ? -10.829 4.296 18.766 1.00 91.56 245 ALA A C 1
ATOM 1871 O O . ALA A 1 245 ? -9.770 4.510 19.346 1.00 91.56 245 ALA A O 1
ATOM 1872 N N . GLY A 1 246 ? -11.670 3.337 19.166 1.00 90.69 246 GLY A N 1
ATOM 1873 C CA . GLY A 1 246 ? -11.461 2.571 20.399 1.00 90.69 246 GLY A CA 1
ATOM 1874 C C . GLY A 1 246 ? -10.228 1.650 20.414 1.00 90.69 246 GLY A C 1
ATOM 1875 O O . GLY A 1 246 ? -10.041 0.932 21.389 1.00 90.69 246 GLY A O 1
ATOM 1876 N N . LEU A 1 247 ? -9.413 1.599 19.347 1.00 89.69 247 LEU A N 1
ATOM 1877 C CA . LEU A 1 247 ? -8.109 0.917 19.367 1.00 89.69 247 LEU A CA 1
ATOM 1878 C C . LEU A 1 247 ? -6.961 1.820 19.826 1.00 89.69 247 LEU A C 1
ATOM 1880 O O . LEU A 1 247 ? -5.917 1.303 20.225 1.00 89.69 247 LEU A O 1
ATOM 1884 N N . VAL A 1 248 ? -7.107 3.138 19.677 1.00 87.56 248 VAL A N 1
ATOM 1885 C CA . VAL A 1 248 ? -6.050 4.114 19.991 1.00 87.56 248 VAL A CA 1
ATOM 1886 C C . VAL A 1 248 ? -6.306 4.898 21.270 1.00 87.56 248 VAL A C 1
ATOM 1888 O O . VAL A 1 248 ? -5.340 5.446 21.807 1.00 87.56 248 VAL A O 1
ATOM 1891 N N . ASP A 1 249 ? -7.553 4.913 21.740 1.00 80.06 249 ASP A N 1
ATOM 1892 C CA . ASP A 1 249 ? -7.939 5.353 23.085 1.00 80.06 249 ASP A CA 1
ATOM 1893 C C . ASP A 1 249 ? -7.309 4.424 24.146 1.00 80.06 249 ASP A C 1
ATOM 1895 O O . ASP A 1 249 ? -6.681 4.945 25.095 1.00 80.06 249 ASP A O 1
#

Secondary structure (DSSP, 8-state):
-PPPP-PPPSTT-HHHHHHHHHHHHHHHHHHHHHHHHHHHHHHHHHTTT-HHHHHHHHHHHHHHHHHHHHHHHHHHHHT-------------TT-HHHHHHHHHHHHH--HHHHHHHHHHHHH-HHHHHHHHHHHHTTTTHHHHHHHHHHHHH--S---HHHHHHHTTSS-HHHHHHHHHHHHHS--GGGHHHHHHHTT-SSHHHHHHHHHHHHHHHHH-HHHHHHHHHHHGGGTTTSTTTHHHHTTT-